Protein AF-0000000084674201 (afdb_homodimer)

Solvent-accessible surface area (backbone atoms only — not comparable to full-atom values): 17419 Å² total; per-residue (Å²): 135,81,76,72,71,62,65,69,67,36,49,55,81,52,42,61,54,80,42,44,81,43,39,75,60,35,65,78,61,54,72,56,78,87,66,62,66,58,32,34,30,32,36,32,58,67,94,49,27,32,32,40,35,34,52,38,48,67,50,51,74,88,32,48,46,78,44,77,53,97,50,30,38,34,40,35,38,34,74,66,84,58,82,74,61,83,63,44,71,77,38,81,49,56,84,77,62,63,42,62,44,41,40,40,49,40,89,46,50,41,82,74,47,74,48,79,51,39,9,26,38,39,35,34,30,33,56,56,75,56,74,85,70,42,84,72,78,70,75,82,70,77,79,66,79,73,77,74,130,135,81,76,72,71,63,64,67,68,36,49,52,82,49,45,60,53,80,44,45,82,45,39,74,60,36,67,78,58,55,70,58,76,87,68,61,66,60,33,35,30,32,35,32,57,66,92,48,27,33,32,40,37,34,52,36,49,69,50,52,75,88,30,48,46,79,44,77,55,96,50,29,39,35,41,36,37,34,75,65,84,58,82,76,62,84,64,44,71,76,38,82,50,56,84,77,63,64,42,65,45,41,42,41,48,39,88,48,48,42,83,74,47,74,47,78,52,38,8,26,36,38,35,33,31,35,56,56,75,56,74,85,70,42,82,73,78,71,74,81,70,76,81,68,77,76,74,79,123

Secondary structure (DSSP, 8-state):
------STTT----TTTTTSTTHHHHHHT-SS----SSPEEEEE-SSSEEEEEEE-TT--GGGEEEEEETTEEEEEE--------SPEEEEE-S--S-EEEEEEPPTTEEEEEEEEETTEEEEEEEE---GGGS---------------/------STTTS-S-TTTGGGTTHHHHHHT-SS----SSPEEEEE-SSSEEEEEEE-TT--GGGEEEEEETTEEEEEE--------SPEEEEE-S--S-EEEEEEPPTTEEEEEEEEETTEEEEEEEE---GGGS---------------

Foldseek 3Di:
DPPPVPCVPFWPPVQCPVCVVVVVVCVVVPDDDPQDPPHWDWDDDPDWKIKIKTQQPPDDPVQWDWDDDPQKIKIKGADDPDDPDPDDDPDDDDDRDIDMGMTGGDPQKDWDDWDDDPRMIMTMIGRHDDPVNPPDDDPPPPPPPCPPD/DPPPVPCVPFWDPVQCPVCVVVVVVCVVVPDDDPQDPPHWDWDDDPDWKIKIKTQQPPDDPVQWDWDDDPQKIKIKGADDPPDPDPDDDPDDDDDRDIDMTMTGGDPQKDWDDWDDDPRMIMTMIGRHDDPVNPPPDDPPPPPPPPPPD

Organism: Aquipseudomonas alcaligenes (strain ATCC 14909 / DSM 50342 / CCUG 1425 / JCM 20561 / NBRC 14159 / NCIMB 9945 / NCTC 10367 / 1577) (NCBI:txid1215092)

pLDDT: mean 71.68, std 24.06, range [25.05, 98.12]

Nearest PDB structures (foldseek):
  4zja-assembly1_A  TM=8.102E-01  e=7.234E-08  Salmonella enterica subsp. enterica serovar Typhimurium
  4zjd-assembly1_A  TM=8.526E-01  e=4.267E-07  Salmonella enterica subsp. enterica serovar Typhimurium
  7ck4-assembly1_A  TM=7.754E-01  e=1.144E-07  Synechococcus phage S-ShM2
  5zul-assembly1_A-2  TM=8.530E-01  e=1.307E-04  Mycobacterium marinum M
  5zul-assembly1_D-2  TM=7.862E-01  e=1.039E-04  Mycobacterium marinum M

Sequence (298 aa):
MSNVLSLAPLFRQSVGFDRFNDLFESALRSSENGSSYPPYNVEKHGDDQYRIVVAAAGLREEDLELQVERGVLTVTGGKRERAAESVSYLYQGIAQRGFKLSFRLADHIEVKAATLSHGLLNIDLVRVVPEEAKPKRIPIGGDKPALQGMSNVLSLAPLFRQSVGFDRFNDLFESALRSSENGSSYPPYNVEKHGDDQYRIVVAAAGLREEDLELQVERGVLTVTGGKRERAAESVSYLYQGIAQRGFKLSFRLADHIEVKAATLSHGLLNIDLVRVVPEEAKPKRIPIGGDKPALQG

InterPro domains:
  IPR002068 Alpha crystallin/Hsp20 domain [PF00011] (44-140)
  IPR002068 Alpha crystallin/Hsp20 domain [PS01031] (31-143)
  IPR008978 HSP20-like chaperone [G3DSA:2.60.40.790] (36-141)
  IPR008978 HSP20-like chaperone [SSF49764] (34-140)
  IPR037913 Small heat shock protein IbpA/IbpB, ACD domain [cd06470] (38-127)

Radius of gyration: 28.43 Å; Cα contacts (8 Å, |Δi|>4): 487; chains: 2; bounding box: 41×137×72 Å

Structure (mmCIF, N/CA/C/O backbone):
data_AF-0000000084674201-model_v1
#
loop_
_entity.id
_entity.type
_entity.pdbx_description
1 polymer 'Putative heat shock protein'
#
loop_
_atom_site.group_PDB
_atom_site.id
_atom_site.type_symbol
_atom_site.label_atom_id
_atom_site.label_alt_id
_atom_site.label_comp_id
_atom_site.label_asym_id
_atom_site.label_entity_id
_atom_site.label_seq_id
_atom_site.pdbx_PDB_ins_code
_atom_site.Cartn_x
_atom_site.Cartn_y
_atom_site.Cartn_z
_atom_site.occupancy
_atom_site.B_iso_or_equiv
_atom_site.auth_seq_id
_atom_site.auth_comp_id
_atom_site.auth_asym_id
_atom_site.auth_atom_id
_atom_site.pdbx_PDB_model_num
ATOM 1 N N . MET A 1 1 ? -19.703 34.688 11.992 1 25.05 1 MET A N 1
ATOM 2 C CA . MET A 1 1 ? -19.562 34.188 10.617 1 25.05 1 MET A CA 1
ATOM 3 C C . MET A 1 1 ? -18.172 33.625 10.383 1 25.05 1 MET A C 1
ATOM 5 O O . MET A 1 1 ? -17.203 34.344 10.188 1 25.05 1 MET A O 1
ATOM 9 N N . SER A 1 2 ? -17.609 32.594 11.164 1 27.25 2 SER A N 1
ATOM 10 C CA . SER A 1 2 ? -16.281 32.031 11.391 1 27.25 2 SER A CA 1
ATOM 11 C C . SER A 1 2 ? -15.68 31.484 10.109 1 27.25 2 SER A C 1
ATOM 13 O O . SER A 1 2 ? -16.312 30.703 9.398 1 27.25 2 SER A O 1
ATOM 15 N N . ASN A 1 3 ? -14.938 32.312 9.344 1 29.31 3 ASN A N 1
ATOM 16 C CA . ASN A 1 3 ? -14.203 32.062 8.109 1 29.31 3 ASN A CA 1
ATOM 17 C C . ASN A 1 3 ? -13.516 30.688 8.156 1 29.31 3 ASN A C 1
ATOM 19 O O . ASN A 1 3 ? -12.594 30.484 8.953 1 29.31 3 ASN A O 1
ATOM 23 N N . VAL A 1 4 ? -14.289 29.703 8.039 1 31.64 4 VAL A N 1
ATOM 24 C CA . VAL A 1 4 ? -13.758 28.359 7.828 1 31.64 4 VAL A CA 1
ATOM 25 C C . VAL A 1 4 ? -12.547 28.422 6.902 1 31.64 4 VAL A C 1
ATOM 27 O O . VAL A 1 4 ? -12.68 28.719 5.715 1 31.64 4 VAL A O 1
ATOM 30 N N . LEU A 1 5 ? -11.461 29.141 7.355 1 34.94 5 LEU A N 1
ATOM 31 C CA . LEU A 1 5 ? -10.219 29.125 6.59 1 34.94 5 LEU A CA 1
ATOM 32 C C . LEU A 1 5 ? -9.992 27.766 5.941 1 34.94 5 LEU A C 1
ATOM 34 O O . LEU A 1 5 ? -9.961 26.734 6.629 1 34.94 5 LEU A O 1
ATOM 38 N N . SER A 1 6 ? -10.75 27.516 4.84 1 36.28 6 SER A N 1
ATOM 39 C CA . SER A 1 6 ? -10.523 26.422 3.9 1 36.28 6 SER A CA 1
ATOM 40 C C . SER A 1 6 ? -9.055 26.016 3.875 1 36.28 6 SER A C 1
ATOM 42 O O . SER A 1 6 ? -8.172 26.859 3.727 1 36.28 6 SER A O 1
ATOM 44 N N . LEU A 1 7 ? -8.727 25.188 4.738 1 40.62 7 LEU A N 1
ATOM 45 C CA . LEU A 1 7 ? -7.375 24.641 4.785 1 40.62 7 LEU A CA 1
ATOM 46 C C . LEU A 1 7 ? -6.832 24.422 3.379 1 40.62 7 LEU A C 1
ATOM 48 O O . LEU A 1 7 ? -5.801 23.766 3.205 1 40.62 7 LEU A O 1
ATOM 52 N N . ALA A 1 8 ? -7.535 24.812 2.268 1 42.25 8 ALA A N 1
ATOM 53 C CA . ALA A 1 8 ? -6.977 24.891 0.921 1 42.25 8 ALA A CA 1
ATOM 54 C C . ALA A 1 8 ? -5.531 25.375 0.958 1 42.25 8 ALA A C 1
ATOM 56 O O . ALA A 1 8 ? -4.688 24.891 0.203 1 42.25 8 ALA A O 1
ATOM 57 N N . PRO A 1 9 ? -5.238 26.438 1.802 1 43.88 9 PRO A N 1
ATOM 58 C CA . PRO A 1 9 ? -3.869 26.953 1.788 1 43.88 9 PRO A CA 1
ATOM 59 C C . PRO A 1 9 ? -2.859 25.969 2.379 1 43.88 9 PRO A C 1
ATOM 61 O O . PRO A 1 9 ? -1.654 26.234 2.355 1 43.88 9 PRO A O 1
ATOM 64 N N . LEU A 1 10 ? -3.336 25.125 3.189 1 41.22 10 LEU A N 1
ATOM 65 C CA . LEU A 1 10 ? -2.242 24.469 3.887 1 41.22 10 LEU A CA 1
ATOM 66 C C . LEU A 1 10 ? -1.214 23.922 2.896 1 41.22 10 LEU A C 1
ATOM 68 O O . LEU A 1 10 ? -0.01 23.969 3.162 1 41.22 10 LEU A O 1
ATOM 72 N N . PHE A 1 11 ? -1.67 23.016 2.07 1 46.81 11 PHE A N 1
ATOM 73 C CA . PHE A 1 11 ? -0.663 22.438 1.191 1 46.81 11 PHE A CA 1
ATOM 74 C C . PHE A 1 11 ? -0.829 22.938 -0.235 1 46.81 11 PHE A C 1
ATOM 76 O O . PHE A 1 11 ? -1.943 22.984 -0.762 1 46.81 11 PHE A O 1
ATOM 83 N N . ARG A 1 12 ? -0.24 24.031 -0.598 1 40.72 12 ARG A N 1
ATOM 84 C CA . ARG A 1 12 ? -0.094 24.234 -2.033 1 40.72 12 ARG A CA 1
ATOM 85 C C . ARG A 1 12 ? 0.565 23.047 -2.703 1 40.72 12 ARG A C 1
ATOM 87 O O . ARG A 1 12 ? 1.526 22.484 -2.174 1 40.72 12 ARG A O 1
ATOM 94 N N . GLN A 1 13 ? -0.201 22.406 -3.391 1 41.94 13 GLN A N 1
ATOM 95 C CA . GLN A 1 13 ? 0.209 21.234 -4.16 1 41.94 13 GLN A CA 1
ATOM 96 C C . GLN A 1 13 ? 1.61 21.422 -4.734 1 41.94 13 GLN A C 1
ATOM 98 O O . GLN A 1 13 ? 1.777 22.016 -5.801 1 41.94 13 GLN A O 1
ATOM 103 N N . SER A 1 14 ? 2.516 22.078 -4.043 1 39.28 14 SER A N 1
ATOM 104 C CA . SER A 1 14 ? 3.82 22.031 -4.699 1 39.28 14 SER A CA 1
ATOM 105 C C . SER A 1 14 ? 4.367 20.609 -4.723 1 39.28 14 SER A C 1
ATOM 107 O O . SER A 1 14 ? 5.543 20.375 -4.43 1 39.28 14 SER A O 1
ATOM 109 N N . VAL A 1 15 ? 3.549 19.609 -4.496 1 43.75 15 VAL A N 1
ATOM 110 C CA . VAL A 1 15 ? 4.145 18.281 -4.633 1 43.75 15 VAL A CA 1
ATOM 111 C C . VAL A 1 15 ? 4.934 18.188 -5.938 1 43.75 15 VAL A C 1
ATOM 113 O O . VAL A 1 15 ? 5.891 17.422 -6.043 1 43.75 15 VAL A O 1
ATOM 116 N N . GLY A 1 16 ? 4.539 18.953 -6.965 1 37.88 16 GLY A N 1
ATOM 117 C CA . GLY A 1 16 ? 5.145 18.828 -8.281 1 37.88 16 GLY A CA 1
ATOM 118 C C . GLY A 1 16 ? 6.562 19.359 -8.344 1 37.88 16 GLY A C 1
ATOM 119 O O . GLY A 1 16 ? 7.266 19.156 -9.336 1 37.88 16 GLY A O 1
ATOM 120 N N . PHE A 1 17 ? 6.941 20.297 -7.539 1 38.78 17 PHE A N 1
ATOM 121 C CA . PHE A 1 17 ? 8.18 20.938 -7.938 1 38.78 17 PHE A CA 1
ATOM 122 C C . PHE A 1 17 ? 9.359 19.984 -7.855 1 38.78 17 PHE A C 1
ATOM 124 O O . PHE A 1 17 ? 10.195 19.938 -8.758 1 38.78 17 PHE A O 1
ATOM 131 N N . ASP A 1 18 ? 9.773 19.562 -6.691 1 40.69 18 ASP A N 1
ATOM 132 C CA . ASP A 1 18 ? 10.992 18.75 -6.703 1 40.69 18 ASP A CA 1
ATOM 133 C C . ASP A 1 18 ? 10.766 17.422 -7.438 1 40.69 18 ASP A C 1
ATOM 135 O O . ASP A 1 18 ? 11.664 16.594 -7.516 1 40.69 18 ASP A O 1
ATOM 139 N N . ARG A 1 19 ? 9.609 17.125 -7.801 1 39.81 19 ARG A N 1
ATOM 140 C CA . ARG A 1 19 ? 9.422 16.156 -8.867 1 39.81 19 ARG A CA 1
ATOM 141 C C . ARG A 1 19 ? 9.984 16.672 -10.188 1 39.81 19 ARG A C 1
ATOM 143 O O . ARG A 1 19 ? 9.875 16 -11.219 1 39.81 19 ARG A O 1
ATOM 150 N N . PHE A 1 20 ? 10.375 17.797 -10.328 1 36.75 20 PHE A N 1
ATOM 151 C CA . PHE A 1 20 ? 11.062 18.281 -11.516 1 36.75 20 PHE A CA 1
ATOM 152 C C . PHE A 1 20 ? 12.258 17.391 -11.844 1 36.75 20 PHE A C 1
ATOM 154 O O . PHE A 1 20 ? 12.523 17.094 -13.008 1 36.75 20 PHE A O 1
ATOM 161 N N . ASN A 1 21 ? 13.242 17.219 -10.961 1 39.19 21 ASN A N 1
ATOM 162 C CA . ASN A 1 21 ? 14.352 16.375 -11.398 1 39.19 21 ASN A CA 1
ATOM 163 C C . ASN A 1 21 ? 13.883 14.953 -11.719 1 39.19 21 ASN A C 1
ATOM 165 O O . ASN A 1 21 ? 14.562 14.219 -12.438 1 39.19 21 ASN A O 1
ATOM 169 N N . ASP A 1 22 ? 12.812 14.453 -11.258 1 39.88 22 ASP A N 1
ATOM 170 C CA . ASP A 1 22 ? 12.109 13.328 -11.875 1 39.88 22 ASP A CA 1
ATOM 171 C C . ASP A 1 22 ? 11.336 13.781 -13.109 1 39.88 22 ASP A C 1
ATOM 173 O O . ASP A 1 22 ? 10.539 13.016 -13.656 1 39.88 22 ASP A O 1
ATOM 177 N N . LEU A 1 23 ? 11.289 14.828 -13.688 1 36.44 23 LEU A N 1
ATOM 178 C CA . LEU A 1 23 ? 10.883 15.203 -15.039 1 36.44 23 LEU A CA 1
ATOM 179 C C . LEU A 1 23 ? 11.367 14.18 -16.062 1 36.44 23 LEU A C 1
ATOM 181 O O . LEU A 1 23 ? 10.633 13.828 -16.984 1 36.44 23 LEU A O 1
ATOM 185 N N . PHE A 1 24 ? 12.734 13.852 -16.156 1 36.38 24 PHE A N 1
ATOM 186 C CA . PHE A 1 24 ? 13.172 12.812 -17.094 1 36.38 24 PHE A CA 1
ATOM 187 C C . PHE A 1 24 ? 12.438 11.508 -16.812 1 36.38 24 PHE A C 1
ATOM 189 O O . PHE A 1 24 ? 12.055 10.805 -17.75 1 36.38 24 PHE A O 1
ATOM 196 N N . GLU A 1 25 ? 12.266 11.109 -15.664 1 36 25 GLU A N 1
ATOM 197 C CA . GLU A 1 25 ? 11.375 9.977 -15.414 1 36 25 GLU A CA 1
ATOM 198 C C . GLU A 1 25 ? 9.914 10.383 -15.594 1 36 25 GLU A C 1
ATOM 200 O O . GLU A 1 25 ? 9.047 9.523 -15.789 1 36 25 GLU A O 1
ATOM 205 N N . SER A 1 26 ? 9.492 11.562 -15.508 1 38.84 26 SER A N 1
ATOM 206 C CA . SER A 1 26 ? 8.156 12.055 -15.836 1 38.84 26 SER A CA 1
ATOM 207 C C . SER A 1 26 ? 7.797 11.758 -17.281 1 38.84 26 SER A C 1
ATOM 209 O O . SER A 1 26 ? 6.629 11.531 -17.609 1 38.84 26 SER A O 1
ATOM 211 N N . ALA A 1 27 ? 8.594 12.141 -18.281 1 36.25 27 ALA A N 1
ATOM 212 C CA . ALA A 1 27 ? 8.227 11.961 -19.672 1 36.25 27 ALA A CA 1
ATOM 213 C C . ALA A 1 27 ? 7.793 10.516 -19.953 1 36.25 27 ALA A C 1
ATOM 215 O O . ALA A 1 27 ? 6.91 10.273 -20.781 1 36.25 27 ALA A O 1
ATOM 216 N N . LEU A 1 28 ? 8.578 9.477 -19.547 1 35.56 28 LEU A N 1
ATOM 217 C CA . LEU A 1 28 ? 8.062 8.125 -19.734 1 35.56 28 LEU A CA 1
ATOM 218 C C . LEU A 1 28 ? 6.816 7.898 -18.891 1 35.56 28 LEU A C 1
ATOM 220 O O . LEU A 1 28 ? 6.031 6.988 -19.156 1 35.56 28 LEU A O 1
ATOM 224 N N . ARG A 1 29 ? 6.75 8.328 -17.594 1 39.41 29 ARG A N 1
ATOM 225 C CA . ARG A 1 29 ? 5.484 8.164 -16.891 1 39.41 29 ARG A CA 1
ATOM 226 C C . ARG A 1 29 ? 4.441 9.156 -17.406 1 39.41 29 ARG A C 1
ATOM 228 O O . ARG A 1 29 ? 3.959 10 -16.641 1 39.41 29 ARG A O 1
ATOM 235 N N . SER A 1 30 ? 4.457 9.938 -18.344 1 35.66 30 SER A N 1
ATOM 236 C CA . SER A 1 30 ? 3.393 10.719 -18.969 1 35.66 30 SER A CA 1
ATOM 237 C C . SER A 1 30 ? 2.035 10.047 -18.766 1 35.66 30 SER A C 1
ATOM 239 O O . SER A 1 30 ? 1.029 10.508 -19.328 1 35.66 30 SER A O 1
ATOM 241 N N . SER A 1 31 ? 1.902 8.766 -18.969 1 36.09 31 SER A N 1
ATOM 242 C CA . SER A 1 31 ? 0.505 8.383 -19.156 1 36.09 31 SER A CA 1
ATOM 243 C C . SER A 1 31 ? -0.404 9.141 -18.188 1 36.09 31 SER A C 1
ATOM 245 O O . SER A 1 31 ? 0.064 9.688 -17.188 1 36.09 31 SER A O 1
ATOM 247 N N . GLU A 1 32 ? -1.774 8.82 -18 1 36.22 32 GLU A N 1
ATOM 248 C CA . GLU A 1 32 ? -3.059 9.422 -17.656 1 36.22 32 GLU A CA 1
ATOM 249 C C . GLU A 1 32 ? -2.986 10.117 -16.297 1 36.22 32 GLU A C 1
ATOM 251 O O . GLU A 1 32 ? -3.176 11.336 -16.203 1 36.22 32 GLU A O 1
ATOM 256 N N . ASN A 1 33 ? -3.771 9.586 -15.141 1 38.28 33 ASN A N 1
ATOM 257 C CA . ASN A 1 33 ? -4.293 10.297 -13.977 1 38.28 33 ASN A CA 1
ATOM 258 C C . ASN A 1 33 ? -3.172 10.891 -13.133 1 38.28 33 ASN A C 1
ATOM 260 O O . ASN A 1 33 ? -2.154 10.242 -12.891 1 38.28 33 ASN A O 1
ATOM 264 N N . GLY A 1 34 ? -2.682 12.195 -13.188 1 43.25 34 GLY A N 1
ATOM 265 C CA . GLY A 1 34 ? -2.051 13.148 -12.289 1 43.25 34 GLY A CA 1
ATOM 266 C C . GLY A 1 34 ? -1.881 12.609 -10.883 1 43.25 34 GLY A C 1
ATOM 267 O O . GLY A 1 34 ? -1.749 13.383 -9.93 1 43.25 34 GLY A O 1
ATOM 268 N N . SER A 1 35 ? -2.271 11.461 -10.625 1 51.28 35 SER A N 1
ATOM 269 C CA . SER A 1 35 ? -2.363 11.008 -9.242 1 51.28 35 SER A CA 1
ATOM 270 C C . SER A 1 35 ? -0.981 10.812 -8.633 1 51.28 35 SER A C 1
ATOM 272 O O . SER A 1 35 ? -0.099 10.219 -9.25 1 51.28 35 SER A O 1
ATOM 274 N N . SER A 1 36 ? -0.442 11.703 -7.703 1 62.69 36 SER A N 1
ATOM 275 C CA . SER A 1 36 ? 0.747 11.625 -6.859 1 62.69 36 SER A CA 1
ATOM 276 C C . SER A 1 36 ? 1.091 10.188 -6.512 1 62.69 36 SER A C 1
ATOM 278 O O . SER A 1 36 ? 0.198 9.352 -6.344 1 62.69 36 SER A O 1
ATOM 280 N N . TYR A 1 37 ? 2.326 9.75 -7.059 1 79.06 37 TYR A N 1
ATOM 281 C CA . TYR A 1 37 ? 2.848 8.516 -6.48 1 79.06 37 TYR A CA 1
ATOM 282 C C . TYR A 1 37 ? 3.799 8.812 -5.328 1 79.06 37 TYR A C 1
ATOM 284 O O . TYR A 1 37 ? 4.676 9.672 -5.441 1 79.06 37 TYR A O 1
ATOM 292 N N . PRO A 1 38 ? 3.676 8.016 -4.312 1 90.25 38 PRO A N 1
ATOM 293 C CA . PRO A 1 38 ? 2.545 7.152 -3.973 1 90.25 38 PRO A CA 1
ATOM 294 C C . PRO A 1 38 ? 1.286 7.941 -3.619 1 90.25 38 PRO A C 1
ATOM 296 O O . PRO A 1 38 ? 1.363 9.133 -3.312 1 90.25 38 PRO A O 1
ATOM 299 N N . PRO A 1 39 ? 0.143 7.164 -3.711 1 90.25 39 PRO A N 1
ATOM 300 C CA . PRO A 1 39 ? -1.074 7.84 -3.256 1 90.25 39 PRO A CA 1
ATOM 301 C C . PRO A 1 39 ? -0.998 8.273 -1.794 1 90.25 39 PRO A C 1
ATOM 303 O O . PRO A 1 39 ? -0.336 7.617 -0.986 1 90.25 39 PRO A O 1
ATOM 306 N N . TYR A 1 40 ? -1.648 9.391 -1.51 1 91.5 40 TYR A N 1
ATOM 307 C CA . TYR A 1 40 ? -1.657 9.867 -0.131 1 91.5 40 TYR A CA 1
ATOM 308 C C . TYR A 1 40 ? -2.963 10.586 0.187 1 91.5 40 TYR A C 1
ATOM 310 O O . TYR A 1 40 ? -3.717 10.953 -0.719 1 91.5 40 TYR A O 1
ATOM 318 N N . ASN A 1 41 ? -3.25 10.656 1.477 1 91.25 41 ASN A N 1
ATOM 319 C CA . ASN A 1 41 ? -4.348 11.461 2.012 1 91.25 41 ASN A CA 1
ATOM 320 C C . ASN A 1 41 ? -3.836 12.609 2.873 1 91.25 41 ASN A C 1
ATOM 322 O O . ASN A 1 41 ? -2.748 12.523 3.447 1 91.25 41 ASN A O 1
ATOM 326 N N . VAL A 1 42 ? -4.535 13.625 2.865 1 90.56 42 VAL A N 1
ATOM 327 C CA . VAL A 1 42 ? -4.41 14.672 3.879 1 90.56 42 VAL A CA 1
ATOM 328 C C . VAL A 1 42 ? -5.715 14.797 4.656 1 90.56 42 VAL A C 1
ATOM 330 O O . VAL A 1 42 ? -6.773 15.039 4.074 1 90.56 42 VAL A O 1
ATOM 333 N N . GLU A 1 43 ? -5.5 14.586 5.973 1 91.62 43 GLU A N 1
ATOM 334 C CA . GLU A 1 43 ? -6.688 14.5 6.812 1 91.62 43 GLU A CA 1
ATOM 335 C C . GLU A 1 43 ? -6.68 15.57 7.898 1 91.62 43 GLU A C 1
ATOM 337 O O . GLU A 1 43 ? -5.613 16 8.344 1 91.62 43 GLU A O 1
ATOM 342 N N . LYS A 1 44 ? -7.895 15.945 8.258 1 89.12 44 LYS A N 1
ATOM 343 C CA . LYS A 1 44 ? -8.094 16.797 9.422 1 89.12 44 LYS A CA 1
ATOM 344 C C . LYS A 1 44 ? -8.859 16.062 10.523 1 89.12 44 LYS A C 1
ATOM 346 O O . LYS A 1 44 ? -9.945 15.523 10.273 1 89.12 44 LYS A O 1
ATOM 351 N N . HIS A 1 45 ? -8.141 15.93 11.68 1 89.31 45 HIS A N 1
ATOM 352 C CA . HIS A 1 45 ? -8.734 15.273 12.844 1 89.31 45 HIS A CA 1
ATOM 353 C C . HIS A 1 45 ? -9.055 16.281 13.938 1 89.31 45 HIS A C 1
ATOM 355 O O . HIS A 1 45 ? -8.234 16.547 14.82 1 89.31 45 HIS A O 1
ATOM 361 N N . GLY A 1 46 ? -10.109 17.109 13.766 1 83.56 46 GLY A N 1
ATOM 362 C CA . GLY A 1 46 ? -10.453 18.172 14.695 1 83.56 46 GLY A CA 1
ATOM 363 C C . GLY A 1 46 ? -9.977 19.547 14.242 1 83.56 46 GLY A C 1
ATOM 364 O O . GLY A 1 46 ? -9.727 19.75 13.055 1 83.56 46 GLY A O 1
ATOM 365 N N . ASP A 1 47 ? -9.836 20.438 15.141 1 82.69 47 ASP A N 1
ATOM 366 C CA . ASP A 1 47 ? -9.539 21.812 14.781 1 82.69 47 ASP A CA 1
ATOM 367 C C . ASP A 1 47 ? -8.047 22.016 14.578 1 82.69 47 ASP A C 1
ATOM 369 O O . ASP A 1 47 ? -7.629 22.844 13.758 1 82.69 47 ASP A O 1
ATOM 373 N N . ASP A 1 48 ? -7.273 21.234 15.297 1 89.12 48 ASP A N 1
ATOM 374 C CA . ASP A 1 48 ? -5.848 21.531 15.273 1 89.12 48 ASP A CA 1
ATOM 375 C C . ASP A 1 48 ? -5.023 20.281 14.953 1 89.12 48 ASP A C 1
ATOM 377 O O . ASP A 1 48 ? -3.809 20.266 15.156 1 89.12 48 ASP A O 1
ATOM 381 N N . GLN A 1 49 ? -5.715 19.234 14.57 1 92.75 49 GLN A N 1
ATOM 382 C CA . GLN A 1 49 ? -5.016 17.984 14.312 1 92.75 49 GLN A CA 1
ATOM 383 C C . GLN A 1 49 ? -5.156 17.562 12.852 1 92.75 49 GLN A C 1
ATOM 385 O O . GLN A 1 49 ? -6.262 17.547 12.305 1 92.75 49 GLN A O 1
ATOM 390 N N . TYR A 1 50 ? -3.99 17.266 12.242 1 92.12 50 TYR A N 1
ATOM 391 C CA . TYR A 1 50 ? -3.936 16.859 10.844 1 92.12 50 TYR A CA 1
ATOM 392 C C . TYR A 1 50 ? -3.107 15.586 10.68 1 92.12 50 TYR A C 1
ATOM 394 O O . TYR A 1 50 ? -2.303 15.25 11.547 1 92.12 50 TYR A O 1
ATOM 402 N N . ARG A 1 51 ? -3.414 14.945 9.609 1 95.44 51 ARG A N 1
ATOM 403 C CA . ARG A 1 51 ? -2.623 13.758 9.312 1 95.44 51 ARG A CA 1
ATOM 404 C C . ARG A 1 51 ? -2.396 13.609 7.809 1 95.44 51 ARG A C 1
ATOM 406 O O . ARG A 1 51 ? -3.312 13.828 7.016 1 95.44 51 ARG A O 1
ATOM 413 N N . ILE A 1 52 ? -1.19 13.352 7.465 1 94.5 52 ILE A N 1
ATOM 414 C CA . ILE A 1 52 ? -0.867 12.898 6.117 1 94.5 52 ILE A CA 1
ATOM 415 C C . ILE A 1 52 ? -0.69 11.375 6.113 1 94.5 52 ILE A C 1
ATOM 417 O O . ILE A 1 52 ? 0.049 10.828 6.938 1 94.5 52 ILE A O 1
ATOM 421 N N . VAL A 1 53 ? -1.459 10.727 5.273 1 95.56 53 VAL A N 1
ATOM 422 C CA . VAL A 1 53 ? -1.354 9.281 5.145 1 95.56 53 VAL A CA 1
ATOM 423 C C . VAL A 1 53 ? -0.807 8.914 3.766 1 95.56 53 VAL A C 1
ATOM 425 O O . VAL A 1 53 ? -1.371 9.312 2.744 1 95.56 53 VAL A O 1
ATOM 428 N N . VAL A 1 54 ? 0.322 8.172 3.709 1 95 54 VAL A N 1
ATOM 429 C CA . VAL A 1 54 ? 0.95 7.789 2.449 1 95 54 VAL A CA 1
ATOM 430 C C . VAL A 1 54 ? 0.899 6.27 2.285 1 95 54 VAL A C 1
ATOM 432 O O . VAL A 1 54 ? 1.249 5.527 3.207 1 95 54 VAL A O 1
ATOM 435 N N . ALA A 1 55 ? 0.426 5.82 1.161 1 95.31 55 ALA A N 1
ATOM 436 C CA . ALA A 1 55 ? 0.474 4.387 0.872 1 95.31 55 ALA A CA 1
ATOM 437 C C . ALA A 1 55 ? 1.896 3.941 0.549 1 95.31 55 ALA A C 1
ATOM 439 O O . ALA A 1 55 ? 2.457 4.328 -0.479 1 95.31 55 ALA A O 1
ATOM 440 N N . ALA A 1 56 ? 2.426 3.102 1.442 1 95.5 56 ALA A N 1
ATOM 441 C CA . ALA A 1 56 ? 3.812 2.658 1.33 1 95.5 56 ALA A CA 1
ATOM 442 C C . ALA A 1 56 ? 3.914 1.14 1.438 1 95.5 56 ALA A C 1
ATOM 444 O O . ALA A 1 56 ? 4.773 0.618 2.152 1 95.5 56 ALA A O 1
ATOM 445 N N . ALA A 1 57 ? 3.043 0.524 0.744 1 95.06 57 ALA A N 1
ATOM 446 C CA . ALA A 1 57 ? 3.025 -0.935 0.793 1 95.06 57 ALA A CA 1
ATOM 447 C C . ALA A 1 57 ? 4.395 -1.512 0.441 1 95.06 57 ALA A C 1
ATOM 449 O O . ALA A 1 57 ? 5 -1.119 -0.558 1 95.06 57 ALA A O 1
ATOM 450 N N . GLY A 1 58 ? 4.805 -2.441 1.298 1 94.56 58 GLY A N 1
ATOM 451 C CA . GLY A 1 58 ? 6.035 -3.164 1.03 1 94.56 58 GLY A CA 1
ATOM 452 C C . GLY A 1 58 ? 7.262 -2.492 1.619 1 94.56 58 GLY A C 1
ATOM 453 O O . GLY A 1 58 ? 8.344 -3.078 1.642 1 94.56 58 GLY A O 1
ATOM 454 N N . LEU A 1 59 ? 7.113 -1.288 2.049 1 94.5 59 LEU A N 1
ATOM 455 C CA . LEU A 1 59 ? 8.25 -0.567 2.613 1 94.5 59 LEU A CA 1
ATOM 456 C C . LEU A 1 59 ? 8.305 -0.743 4.129 1 94.5 59 LEU A C 1
ATOM 458 O O . LEU A 1 59 ? 7.277 -0.984 4.77 1 94.5 59 LEU A O 1
ATOM 462 N N . ARG A 1 60 ? 9.531 -0.686 4.566 1 95.38 60 ARG A N 1
ATOM 463 C CA . ARG A 1 60 ? 9.797 -0.693 6 1 95.38 60 ARG A CA 1
ATOM 464 C C . ARG A 1 60 ? 10.297 0.668 6.473 1 95.38 60 ARG A C 1
ATOM 466 O O . ARG A 1 60 ? 10.57 1.55 5.656 1 95.38 60 ARG A O 1
ATOM 473 N N . GLU A 1 61 ? 10.336 0.825 7.746 1 96.25 61 GLU A N 1
ATOM 474 C CA . GLU A 1 61 ? 10.766 2.102 8.305 1 96.25 61 GLU A CA 1
ATOM 475 C C . GLU A 1 61 ? 12.141 2.504 7.773 1 96.25 61 GLU A C 1
ATOM 477 O O . GLU A 1 61 ? 12.383 3.68 7.496 1 96.25 61 GLU A O 1
ATOM 482 N N . GLU A 1 62 ? 12.984 1.511 7.578 1 94.88 62 GLU A N 1
ATOM 483 C CA . GLU A 1 62 ? 14.344 1.787 7.129 1 94.88 62 GLU A CA 1
ATOM 484 C C . GLU A 1 62 ? 14.359 2.244 5.672 1 94.88 62 GLU A C 1
ATOM 486 O O . GLU A 1 62 ? 15.359 2.781 5.195 1 94.88 62 GLU A O 1
ATOM 491 N N . ASP A 1 63 ? 13.281 2.002 4.988 1 94.62 63 ASP A N 1
ATOM 492 C CA . ASP A 1 63 ? 13.203 2.375 3.58 1 94.62 63 ASP A CA 1
ATOM 493 C C . ASP A 1 63 ? 12.688 3.805 3.42 1 94.62 63 ASP A C 1
ATOM 495 O O . ASP A 1 63 ? 12.586 4.312 2.301 1 94.62 63 ASP A O 1
ATOM 499 N N . LEU A 1 64 ? 12.375 4.477 4.543 1 96.56 64 LEU A N 1
ATOM 500 C CA . LEU A 1 64 ? 11.711 5.773 4.504 1 96.56 64 LEU A CA 1
ATOM 501 C C . LEU A 1 64 ? 12.539 6.832 5.223 1 96.56 64 LEU A C 1
ATOM 503 O O . LEU A 1 64 ? 13.188 6.539 6.227 1 96.56 64 LEU A O 1
ATOM 507 N N . GLU A 1 65 ? 12.422 8.016 4.664 1 96.44 65 GLU A N 1
ATOM 508 C CA . GLU A 1 65 ? 13.047 9.18 5.289 1 96.44 65 GLU A CA 1
ATOM 509 C C . GLU A 1 65 ? 12.094 10.367 5.312 1 96.44 65 GLU A C 1
ATOM 511 O O . GLU A 1 65 ? 11.414 10.648 4.32 1 96.44 65 GLU A O 1
ATOM 516 N N . LEU A 1 66 ? 12.016 10.992 6.445 1 97.31 66 LEU A N 1
ATOM 517 C CA . LEU A 1 66 ? 11.227 12.203 6.609 1 97.31 66 LEU A CA 1
ATOM 518 C C . LEU A 1 66 ? 12.109 13.375 7.027 1 97.31 66 LEU A C 1
ATOM 520 O O . LEU A 1 66 ? 12.938 13.242 7.926 1 97.31 66 LEU A O 1
ATOM 524 N N . GLN A 1 67 ? 11.859 14.461 6.355 1 96.69 67 GLN A N 1
ATOM 525 C CA . GLN A 1 67 ? 12.609 15.672 6.695 1 96.69 67 GLN A CA 1
ATOM 526 C C . GLN A 1 67 ? 11.727 16.906 6.602 1 96.69 67 GLN A C 1
ATOM 528 O O . GLN A 1 67 ? 10.914 17.031 5.684 1 96.69 67 GLN A O 1
ATOM 533 N N . VAL A 1 68 ? 11.961 17.75 7.578 1 94.38 68 VAL A N 1
ATOM 534 C CA . VAL A 1 68 ? 11.305 19.062 7.504 1 94.38 68 VAL A CA 1
ATOM 535 C C . VAL A 1 68 ? 12.359 20.156 7.375 1 94.38 68 VAL A C 1
ATOM 537 O O . VAL A 1 68 ? 13.266 20.25 8.203 1 94.38 68 VAL A O 1
ATOM 540 N N . GLU A 1 69 ? 12.172 20.891 6.344 1 93.12 69 GLU A N 1
ATOM 541 C CA . GLU A 1 69 ? 13.062 22.031 6.137 1 93.12 69 GLU A CA 1
ATOM 542 C C . GLU A 1 69 ? 12.305 23.234 5.594 1 93.12 69 GLU A C 1
ATOM 544 O O . GLU A 1 69 ? 11.633 23.141 4.566 1 93.12 69 GLU A O 1
ATOM 549 N N . ARG A 1 70 ? 12.453 24.391 6.297 1 90.12 70 ARG A N 1
ATOM 550 C CA . ARG A 1 70 ? 11.852 25.656 5.902 1 90.12 70 ARG A CA 1
ATOM 551 C C . ARG A 1 70 ? 10.375 25.484 5.57 1 90.12 70 ARG A C 1
ATOM 553 O O . ARG A 1 70 ? 9.906 25.953 4.527 1 90.12 70 ARG A O 1
ATOM 560 N N . GLY A 1 71 ? 9.695 24.719 6.336 1 87.81 71 GLY A N 1
ATOM 561 C CA . GLY A 1 71 ? 8.25 24.594 6.227 1 87.81 71 GLY A CA 1
ATOM 562 C C . GLY A 1 71 ? 7.82 23.562 5.188 1 87.81 71 GLY A C 1
ATOM 563 O O . GLY A 1 71 ? 6.641 23.484 4.84 1 87.81 71 GLY A O 1
ATOM 564 N N . VAL A 1 72 ? 8.867 22.859 4.754 1 91.12 72 VAL A N 1
ATOM 565 C CA . VAL A 1 72 ? 8.531 21.844 3.766 1 91.12 72 VAL A CA 1
ATOM 566 C C . VAL A 1 72 ? 8.836 20.453 4.328 1 91.12 72 VAL A C 1
ATOM 568 O O . VAL A 1 72 ? 9.961 20.172 4.75 1 91.12 72 VAL A O 1
ATOM 571 N N . LEU A 1 73 ? 7.789 19.625 4.41 1 93.19 73 LEU A N 1
ATOM 572 C CA . LEU A 1 73 ? 7.965 18.234 4.77 1 93.19 73 LEU A CA 1
ATOM 573 C C . LEU A 1 73 ? 8.266 17.375 3.537 1 93.19 73 LEU A C 1
ATOM 575 O O . LEU A 1 73 ? 7.496 17.391 2.574 1 93.19 73 LEU A O 1
ATOM 579 N N . THR A 1 74 ? 9.359 16.719 3.6 1 94.44 74 THR A N 1
ATOM 580 C CA . THR A 1 74 ? 9.734 15.836 2.504 1 94.44 74 THR A CA 1
ATOM 581 C C . THR A 1 74 ? 9.734 14.383 2.961 1 94.44 74 THR A C 1
ATOM 583 O O . THR A 1 74 ? 10.32 14.047 3.994 1 94.44 74 THR A O 1
ATOM 586 N N . VAL A 1 75 ? 8.984 13.586 2.213 1 94.75 75 VAL A N 1
ATOM 587 C CA . VAL A 1 75 ? 8.969 12.148 2.438 1 94.75 75 VAL A CA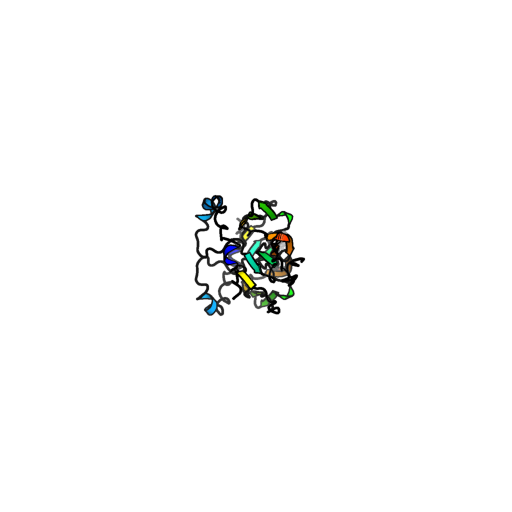 1
ATOM 588 C C . VAL A 1 75 ? 9.656 11.438 1.277 1 94.75 75 VAL A C 1
ATOM 590 O O . VAL A 1 75 ? 9.25 11.578 0.122 1 94.75 75 VAL A O 1
ATOM 593 N N . THR A 1 76 ? 10.688 10.742 1.628 1 93.94 76 THR A N 1
ATOM 594 C CA . THR A 1 76 ? 11.398 9.969 0.621 1 93.94 76 THR A CA 1
ATOM 595 C C . THR A 1 76 ? 11.344 8.477 0.945 1 93.94 76 THR A C 1
ATOM 597 O O . THR A 1 76 ? 11.492 8.086 2.104 1 93.94 76 THR A O 1
ATOM 600 N N . GLY A 1 77 ? 11.102 7.699 -0.125 1 92.44 77 GLY A N 1
ATOM 601 C CA . GLY A 1 77 ? 11.062 6.258 0.069 1 92.44 77 GLY A CA 1
ATOM 602 C C . GLY A 1 77 ? 11.555 5.48 -1.137 1 92.44 77 GLY A C 1
ATOM 603 O O . GLY A 1 77 ? 11.516 5.98 -2.264 1 92.44 77 GLY A O 1
ATOM 604 N N . GLY A 1 78 ? 11.984 4.242 -0.858 1 87.88 78 GLY A N 1
ATOM 605 C CA . GLY A 1 78 ? 12.406 3.314 -1.895 1 87.88 78 GLY A CA 1
ATOM 606 C C . GLY A 1 78 ? 13.133 2.102 -1.348 1 87.88 78 GLY A C 1
ATOM 607 O O . GLY A 1 78 ? 13.797 2.186 -0.311 1 87.88 78 GLY A O 1
ATOM 608 N N . LYS A 1 79 ? 12.719 0.95 -2.047 1 75.12 79 LYS A N 1
ATOM 609 C CA . LYS A 1 79 ? 13.383 -0.264 -1.576 1 75.12 79 LYS A CA 1
ATOM 610 C C . LYS A 1 79 ? 14.875 -0.224 -1.868 1 75.12 79 LYS A C 1
ATOM 612 O O . LYS A 1 79 ? 15.297 0.262 -2.92 1 75.12 79 LYS A O 1
ATOM 617 N N . ARG A 1 80 ? 15.609 -0.399 -0.773 1 62.25 80 ARG A N 1
ATOM 618 C CA . ARG A 1 80 ? 17.062 -0.525 -0.927 1 62.25 80 ARG A CA 1
ATOM 619 C C . ARG A 1 80 ? 17.422 -1.732 -1.787 1 62.25 80 ARG A C 1
ATOM 621 O O . ARG A 1 80 ? 16.656 -2.697 -1.857 1 62.25 80 ARG A O 1
ATOM 628 N N . GLU A 1 81 ? 18.062 -1.372 -2.764 1 55.34 81 GLU A N 1
ATOM 629 C CA . GLU A 1 81 ? 18.531 -2.404 -3.686 1 55.34 81 GLU A CA 1
ATOM 630 C C . GLU A 1 81 ? 18.734 -3.736 -2.969 1 55.34 81 GLU A C 1
ATOM 632 O O . GLU A 1 81 ? 19.484 -3.82 -2.002 1 55.34 81 GLU A O 1
ATOM 637 N N . ARG A 1 82 ? 17.797 -4.258 -2.365 1 51.53 82 ARG A N 1
ATOM 638 C CA . ARG A 1 82 ? 18.234 -5.555 -1.867 1 51.53 82 ARG A CA 1
ATOM 639 C C . ARG A 1 82 ? 18.609 -6.488 -3.018 1 51.53 82 ARG A C 1
ATOM 641 O O . ARG A 1 82 ? 18.141 -6.305 -4.145 1 51.53 82 ARG A O 1
ATOM 648 N N . ALA A 1 83 ? 19.688 -7.277 -2.725 1 47.06 83 ALA A N 1
ATOM 649 C CA . ALA A 1 83 ? 20.266 -8.312 -3.578 1 47.06 83 ALA A CA 1
ATOM 650 C C . ALA A 1 83 ? 19.172 -9.07 -4.336 1 47.06 83 ALA A C 1
ATOM 652 O O . ALA A 1 83 ? 18.141 -9.406 -3.771 1 47.06 83 ALA A O 1
ATOM 653 N N . ALA A 1 84 ? 18.922 -8.695 -5.578 1 48.72 84 ALA A N 1
ATOM 654 C CA . ALA A 1 84 ? 18.078 -9.391 -6.547 1 48.72 84 ALA A CA 1
ATOM 655 C C . ALA A 1 84 ? 18.016 -10.883 -6.254 1 48.72 84 ALA A C 1
ATOM 657 O O . ALA A 1 84 ? 19.016 -11.594 -6.406 1 48.72 84 ALA A O 1
ATOM 658 N N . GLU A 1 85 ? 17.5 -11.258 -5.168 1 54.31 85 GLU A N 1
ATOM 659 C CA . GLU A 1 85 ? 17.312 -12.688 -5.359 1 54.31 85 GLU A CA 1
ATOM 660 C C . GLU A 1 85 ? 16.672 -12.984 -6.715 1 54.31 85 GLU A C 1
ATOM 662 O O . GLU A 1 85 ? 16.062 -12.102 -7.328 1 54.31 85 GLU A O 1
ATOM 667 N N . SER A 1 86 ? 17.047 -14.031 -7.359 1 64.44 86 SER A N 1
ATOM 668 C CA . SER A 1 86 ? 16.688 -14.648 -8.633 1 64.44 86 SER A CA 1
ATOM 669 C C . SER A 1 86 ? 15.164 -14.727 -8.797 1 64.44 86 SER A C 1
ATOM 671 O O . SER A 1 86 ? 14.609 -15.812 -8.969 1 64.44 86 SER A O 1
ATOM 673 N N . VAL A 1 87 ? 14.469 -13.57 -8.359 1 76 87 VAL A N 1
ATOM 674 C CA . VAL A 1 87 ? 13.023 -13.625 -8.562 1 76 87 VAL A CA 1
ATOM 675 C C . VAL A 1 87 ? 12.688 -13.188 -9.984 1 76 87 VAL A C 1
ATOM 677 O O . VAL A 1 87 ? 13.172 -12.156 -10.453 1 76 87 VAL A O 1
ATOM 680 N N . SER A 1 88 ? 12.117 -14.102 -10.68 1 84 88 SER A N 1
ATOM 681 C CA . SER A 1 88 ? 11.609 -13.773 -12.008 1 84 88 SER A CA 1
ATOM 682 C C . SER A 1 88 ? 10.164 -13.289 -11.938 1 84 88 SER A C 1
ATOM 684 O O . SER A 1 88 ? 9.305 -13.961 -11.367 1 84 88 SER A O 1
ATOM 686 N N . TYR A 1 89 ? 10.023 -12.078 -12.422 1 83.94 89 TYR A N 1
ATOM 687 C CA . TYR A 1 89 ? 8.664 -11.539 -12.445 1 83.94 89 TYR A CA 1
ATOM 688 C C . TYR A 1 89 ? 7.938 -11.953 -13.719 1 83.94 89 TYR A C 1
ATOM 690 O O . TYR A 1 89 ? 8.391 -11.656 -14.82 1 83.94 89 TYR A O 1
ATOM 698 N N . LEU A 1 90 ? 6.902 -12.688 -13.406 1 82.56 90 LEU A N 1
ATOM 699 C CA . LEU A 1 90 ? 6.031 -12.992 -14.539 1 82.56 90 LEU A CA 1
ATOM 700 C C . LEU A 1 90 ? 5.145 -11.797 -14.875 1 82.56 90 LEU A C 1
ATOM 702 O O . LEU A 1 90 ? 4.832 -11.555 -16.047 1 82.56 90 LEU A O 1
ATOM 706 N N . TYR A 1 91 ? 4.695 -11.102 -13.914 1 84.44 91 TYR A N 1
ATOM 707 C CA . TYR A 1 91 ? 3.961 -9.852 -14.016 1 84.44 91 TYR A CA 1
ATOM 708 C C . TYR A 1 91 ? 4.32 -8.906 -12.875 1 84.44 91 TYR A C 1
ATOM 710 O O . TYR A 1 91 ? 4.367 -9.32 -11.719 1 84.44 91 TYR A O 1
ATOM 718 N N . GLN A 1 92 ? 4.594 -7.609 -13.203 1 83.75 92 GLN A N 1
ATOM 719 C CA . GLN A 1 92 ? 4.992 -6.629 -12.203 1 83.75 92 GLN A CA 1
ATOM 720 C C . GLN A 1 92 ? 4.109 -5.387 -12.273 1 83.75 92 GLN A C 1
ATOM 722 O O . GLN A 1 92 ? 4.238 -4.574 -13.188 1 83.75 92 GLN A O 1
ATOM 727 N N . GLY A 1 93 ? 3.275 -5.305 -11.273 1 86 93 GLY A N 1
ATOM 728 C CA . GLY A 1 93 ? 2.381 -4.16 -11.227 1 86 93 GLY A CA 1
ATOM 729 C C . GLY A 1 93 ? 2.689 -3.209 -10.086 1 86 93 GLY A C 1
ATOM 730 O O . GLY A 1 93 ? 2.238 -2.061 -10.086 1 86 93 GLY A O 1
ATOM 731 N N . ILE A 1 94 ? 3.461 -3.689 -9.109 1 88.25 94 ILE A N 1
ATOM 732 C CA . ILE A 1 94 ? 3.785 -2.861 -7.949 1 88.25 94 ILE A CA 1
ATOM 733 C C . ILE A 1 94 ? 5.039 -2.041 -8.242 1 88.25 94 ILE A C 1
ATOM 735 O O . ILE A 1 94 ? 6.082 -2.594 -8.602 1 88.25 94 ILE A O 1
ATOM 739 N N . ALA A 1 95 ? 4.828 -0.783 -8.078 1 76.25 95 ALA A N 1
ATOM 740 C CA . ALA A 1 95 ? 5.957 0.102 -8.352 1 76.25 95 ALA A CA 1
ATOM 741 C C . ALA A 1 95 ? 7.137 -0.214 -7.441 1 76.25 95 ALA A C 1
ATOM 743 O O . ALA A 1 95 ? 6.957 -0.456 -6.246 1 76.25 95 ALA A O 1
ATOM 744 N N . GLN A 1 96 ? 8.266 -0.4 -8.062 1 76.25 96 GLN A N 1
ATOM 745 C CA . GLN A 1 96 ? 9.484 -0.629 -7.297 1 76.25 96 GLN A CA 1
ATOM 746 C C . GLN A 1 96 ? 10.391 0.6 -7.324 1 76.25 96 GLN A C 1
ATOM 748 O O . GLN A 1 96 ? 11.562 0.521 -6.957 1 76.25 96 GLN A O 1
ATOM 753 N N . ARG A 1 97 ? 9.875 1.64 -7.566 1 77.31 97 ARG A N 1
ATOM 754 C CA . ARG A 1 97 ? 10.672 2.852 -7.699 1 77.31 97 ARG A CA 1
ATOM 755 C C . ARG A 1 97 ? 10.625 3.682 -6.422 1 77.31 97 ARG A C 1
ATOM 757 O O . ARG A 1 97 ? 9.711 3.529 -5.609 1 77.31 97 ARG A O 1
ATOM 764 N N . GLY A 1 98 ? 11.68 4.367 -6.27 1 85.38 98 GLY A N 1
ATOM 765 C CA . GLY A 1 98 ? 11.672 5.34 -5.191 1 85.38 98 GLY A CA 1
ATOM 766 C C . GLY A 1 98 ? 10.695 6.477 -5.422 1 85.38 98 GLY A C 1
ATOM 767 O O . GLY A 1 98 ? 10.148 6.621 -6.52 1 85.38 98 GLY A O 1
ATOM 768 N N . PHE A 1 99 ? 10.398 7.141 -4.371 1 85.81 99 PHE A N 1
ATOM 769 C CA . PHE A 1 99 ? 9.516 8.297 -4.492 1 85.81 99 PHE A CA 1
ATOM 770 C C . PHE A 1 99 ? 9.977 9.43 -3.594 1 85.81 99 PHE A C 1
ATOM 772 O O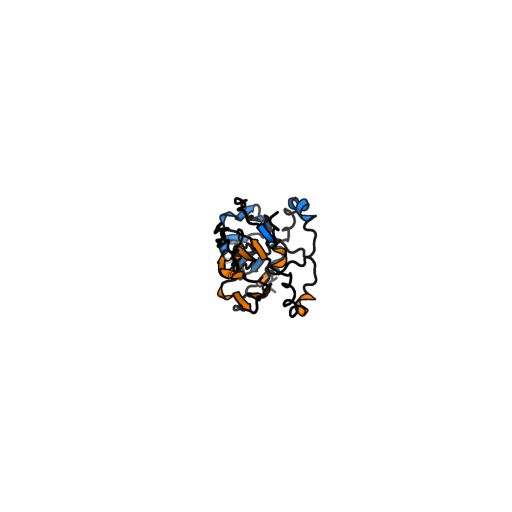 . PHE A 1 99 ? 10.789 9.227 -2.689 1 85.81 99 PHE A O 1
ATOM 779 N N . LYS A 1 100 ? 9.508 10.578 -3.934 1 90.12 100 LYS A N 1
ATOM 780 C CA . LYS A 1 100 ? 9.672 11.773 -3.111 1 90.12 100 LYS A CA 1
ATOM 781 C C . LYS A 1 100 ? 8.398 12.602 -3.094 1 90.12 100 LYS A C 1
ATOM 783 O O . LYS A 1 100 ? 7.879 12.984 -4.148 1 90.12 100 LYS A O 1
ATOM 788 N N . LEU A 1 101 ? 7.867 12.727 -1.898 1 89.62 101 LEU A N 1
ATOM 789 C CA . LEU A 1 101 ? 6.73 13.617 -1.689 1 89.62 101 LEU A CA 1
ATOM 790 C C . LEU A 1 101 ? 7.141 14.844 -0.878 1 89.62 101 LEU A C 1
ATOM 792 O O . LEU A 1 101 ? 7.922 14.734 0.069 1 89.62 101 LEU A O 1
ATOM 796 N N . SER A 1 102 ? 6.59 15.938 -1.273 1 91.5 102 SER A N 1
ATOM 797 C CA . SER A 1 102 ? 6.84 17.172 -0.522 1 91.5 102 SER A CA 1
ATOM 798 C C . SER A 1 102 ? 5.539 17.906 -0.22 1 91.5 102 SER A C 1
ATOM 800 O O . SER A 1 102 ? 4.691 18.062 -1.099 1 91.5 102 SER A O 1
ATOM 802 N N . PHE A 1 103 ? 5.504 18.344 1.001 1 89 103 PHE A N 1
ATOM 803 C CA . PHE A 1 103 ? 4.336 19.078 1.47 1 89 103 PHE A CA 1
ATOM 804 C C . PHE A 1 103 ? 4.754 20.391 2.133 1 89 103 PHE A C 1
ATOM 806 O O . PHE A 1 103 ? 5.574 20.391 3.055 1 89 103 PHE A O 1
ATOM 813 N N . ARG A 1 104 ? 4.18 21.406 1.686 1 90.38 104 ARG A N 1
ATOM 814 C CA . ARG A 1 104 ? 4.402 22.656 2.393 1 90.38 104 ARG A CA 1
ATOM 815 C C . ARG A 1 104 ? 3.477 22.781 3.6 1 90.38 104 ARG A C 1
ATOM 817 O O . ARG A 1 104 ? 2.256 22.672 3.467 1 90.38 104 ARG A O 1
ATOM 824 N N . LEU A 1 105 ? 4.09 23.062 4.664 1 89.75 105 LEU A N 1
ATOM 825 C CA . LEU A 1 105 ? 3.324 23.188 5.898 1 89.75 105 LEU A CA 1
ATOM 826 C C . LEU A 1 105 ? 2.979 24.641 6.18 1 89.75 105 LEU A C 1
ATOM 828 O O . LEU A 1 105 ? 3.801 25.531 5.961 1 89.75 105 LEU A O 1
ATOM 832 N N . ALA A 1 106 ? 1.71 24.844 6.625 1 83.69 106 ALA A N 1
ATOM 833 C CA . ALA A 1 106 ? 1.332 26.188 7.059 1 83.69 106 ALA A CA 1
ATOM 834 C C . ALA A 1 106 ? 2.133 26.609 8.281 1 83.69 106 ALA A C 1
ATOM 836 O O . ALA A 1 106 ? 2.717 25.766 8.977 1 83.69 106 ALA A O 1
ATOM 837 N N . ASP A 1 107 ? 1.915 27.891 8.469 1 82.88 107 ASP A N 1
ATOM 838 C CA . ASP A 1 107 ? 2.551 28.422 9.68 1 82.88 107 ASP A CA 1
ATOM 839 C C . ASP A 1 107 ? 1.974 27.766 10.93 1 82.88 107 ASP A C 1
ATOM 841 O O . ASP A 1 107 ? 0.778 27.469 10.984 1 82.88 107 ASP A O 1
ATOM 845 N N . HIS A 1 108 ? 2.744 27.406 11.898 1 87.56 108 HIS A N 1
ATOM 846 C CA . HIS A 1 108 ? 2.387 26.891 13.219 1 87.56 108 HIS A CA 1
ATOM 847 C C . HIS A 1 108 ? 1.944 25.438 13.133 1 87.56 108 HIS A C 1
ATOM 849 O O . HIS A 1 108 ? 1.24 24.938 14.023 1 87.56 108 HIS A O 1
ATOM 855 N N . ILE A 1 109 ? 2.137 24.812 11.945 1 89.94 109 ILE A N 1
ATOM 856 C CA . ILE A 1 109 ? 1.926 23.359 11.852 1 89.94 109 ILE A CA 1
ATOM 857 C C . ILE A 1 109 ? 3.256 22.641 12.031 1 89.94 109 ILE A C 1
ATOM 859 O O . ILE A 1 109 ? 4.254 22.984 11.391 1 89.94 109 ILE A O 1
ATOM 863 N N . GLU A 1 110 ? 3.174 21.672 12.883 1 94.19 110 GLU A N 1
ATOM 864 C CA . GLU A 1 110 ? 4.383 20.891 13.141 1 94.19 110 GLU A CA 1
ATOM 865 C C . GLU A 1 110 ? 4.098 19.391 13.07 1 94.19 110 GLU A C 1
ATOM 867 O O . GLU A 1 110 ? 2.975 18.953 13.328 1 94.19 110 GLU A O 1
ATOM 872 N N . VAL A 1 111 ? 5.223 18.641 12.742 1 96.31 111 VAL A N 1
ATOM 873 C CA . VAL A 1 111 ? 5.121 17.188 12.758 1 96.31 111 VAL A CA 1
ATOM 874 C C . VAL A 1 111 ? 5.234 16.688 14.195 1 96.31 111 VAL A C 1
ATOM 876 O O . VAL A 1 111 ? 6.191 17.016 14.898 1 96.31 111 VAL A O 1
ATOM 879 N N . LYS A 1 112 ? 4.238 15.93 14.555 1 96.62 112 LYS A N 1
ATOM 880 C CA . LYS A 1 112 ? 4.238 15.383 15.906 1 96.62 112 LYS A CA 1
ATOM 881 C C . LYS A 1 112 ? 4.797 13.961 15.922 1 96.62 112 LYS A C 1
ATOM 883 O O . LYS A 1 112 ? 5.527 13.594 16.844 1 96.62 112 LYS A O 1
ATOM 888 N N . ALA A 1 113 ? 4.383 13.195 15.008 1 97.06 113 ALA A N 1
ATOM 889 C CA . ALA A 1 113 ? 4.781 11.789 14.977 1 97.06 113 ALA A CA 1
ATOM 890 C C . ALA A 1 113 ? 4.613 11.203 13.578 1 97.06 113 ALA A C 1
ATOM 892 O O . ALA A 1 113 ? 3.871 11.75 12.75 1 97.06 113 ALA A O 1
ATOM 893 N N . ALA A 1 114 ? 5.402 10.156 13.359 1 98.06 114 ALA A N 1
ATOM 894 C CA . ALA A 1 114 ? 5.246 9.352 12.141 1 98.06 114 ALA A CA 1
ATOM 895 C C . ALA A 1 114 ? 5.281 7.863 12.461 1 98.06 114 ALA A C 1
ATOM 897 O O . ALA A 1 114 ? 6.172 7.395 13.172 1 98.06 114 ALA A O 1
ATOM 898 N N . THR A 1 115 ? 4.293 7.191 11.961 1 98.12 115 THR A N 1
ATOM 899 C CA . THR A 1 115 ? 4.227 5.754 12.203 1 98.12 115 THR A CA 1
ATOM 900 C C . THR A 1 115 ? 3.93 5.004 10.906 1 98.12 115 THR A C 1
ATOM 902 O O . THR A 1 115 ? 3.195 5.5 10.047 1 98.12 115 THR A O 1
ATOM 905 N N . LEU A 1 116 ? 4.492 3.84 10.773 1 97.88 116 LEU A N 1
ATOM 906 C CA . LEU A 1 116 ? 4.227 2.953 9.641 1 97.88 116 LEU A CA 1
ATOM 907 C C . LEU A 1 116 ? 3.475 1.707 10.094 1 97.88 116 LEU A C 1
ATOM 909 O O . LEU A 1 116 ? 3.982 0.932 10.914 1 97.88 116 LEU A O 1
ATOM 913 N N . SER A 1 117 ? 2.266 1.591 9.562 1 97.06 117 SER A N 1
ATOM 914 C CA . SER A 1 117 ? 1.446 0.44 9.922 1 97.06 117 SER A CA 1
ATOM 915 C C . SER A 1 117 ? 0.589 -0.023 8.75 1 97.06 117 SER A C 1
ATOM 917 O O . SER A 1 117 ? -0.027 0.795 8.062 1 97.06 117 SER A O 1
ATOM 919 N N . HIS A 1 118 ? 0.674 -1.329 8.477 1 95.69 118 HIS A N 1
ATOM 920 C CA . HIS A 1 118 ? -0.153 -1.931 7.434 1 95.69 118 HIS A CA 1
ATOM 921 C C . HIS A 1 118 ? 0.091 -1.267 6.082 1 95.69 118 HIS A C 1
ATOM 923 O O . HIS A 1 118 ? -0.854 -1.008 5.336 1 95.69 118 HIS A O 1
ATOM 929 N N . GLY A 1 119 ? 1.277 -0.89 5.945 1 96.62 119 GLY A N 1
ATOM 930 C CA . GLY A 1 119 ? 1.664 -0.327 4.66 1 96.62 119 GLY A CA 1
ATOM 931 C C . GLY A 1 119 ? 1.26 1.127 4.5 1 96.62 119 GLY A C 1
ATOM 932 O O . GLY A 1 119 ? 1.342 1.682 3.404 1 96.62 119 GLY A O 1
ATOM 933 N N . LEU A 1 120 ? 0.782 1.708 5.602 1 97.5 120 LEU A N 1
ATOM 934 C CA . LEU A 1 120 ? 0.46 3.131 5.602 1 97.5 120 LEU A CA 1
ATOM 935 C C . LEU A 1 120 ? 1.429 3.906 6.492 1 97.5 120 LEU A C 1
ATOM 937 O O . LEU A 1 120 ? 1.609 3.566 7.664 1 97.5 120 LEU A O 1
ATOM 941 N N . LEU A 1 121 ? 2.041 4.91 5.887 1 97.94 121 LEU A N 1
ATOM 942 C CA . LEU A 1 121 ? 2.783 5.883 6.684 1 97.94 121 LEU A CA 1
ATOM 943 C C . LEU A 1 121 ? 1.866 6.996 7.176 1 97.94 121 LEU A C 1
ATOM 945 O O . LEU A 1 121 ? 1.295 7.738 6.371 1 97.94 121 LEU A O 1
ATOM 949 N N . ASN A 1 122 ? 1.736 7.074 8.469 1 98 122 ASN A N 1
ATOM 950 C CA . ASN A 1 122 ? 0.928 8.117 9.094 1 98 122 ASN A CA 1
ATOM 951 C C . ASN A 1 122 ? 1.798 9.219 9.695 1 98 122 ASN A C 1
ATOM 953 O O . ASN A 1 122 ? 2.611 8.953 10.578 1 98 122 ASN A O 1
ATOM 957 N N . ILE A 1 123 ? 1.617 10.383 9.227 1 97.75 123 ILE A N 1
ATOM 958 C CA . ILE A 1 123 ? 2.346 11.531 9.742 1 97.75 123 ILE A CA 1
ATOM 959 C C . ILE A 1 123 ? 1.379 12.484 10.453 1 97.75 123 ILE A C 1
ATOM 961 O O . ILE A 1 123 ? 0.574 13.156 9.805 1 97.75 123 ILE A O 1
ATOM 965 N N . ASP A 1 124 ? 1.548 12.547 11.703 1 97.5 124 ASP A N 1
ATOM 966 C CA . ASP A 1 124 ? 0.665 13.367 12.523 1 97.5 124 ASP A CA 1
ATOM 967 C C . ASP A 1 124 ? 1.195 14.789 12.648 1 97.5 124 ASP A C 1
ATOM 969 O O . ASP A 1 124 ? 2.365 15 12.977 1 97.5 124 ASP A O 1
ATOM 973 N N . LEU A 1 125 ? 0.265 15.703 12.375 1 95.88 125 LEU A N 1
ATOM 974 C CA . LEU A 1 125 ? 0.604 17.125 12.453 1 95.88 125 LEU A CA 1
ATOM 975 C C . LEU A 1 125 ? -0.3 17.844 13.453 1 95.88 125 LEU A C 1
ATOM 977 O O . LEU A 1 125 ? -1.444 17.438 13.664 1 95.88 125 LEU A O 1
ATOM 981 N N . VAL A 1 126 ? 0.281 18.906 14.016 1 95.56 126 VAL A N 1
ATOM 982 C CA . VAL A 1 126 ? -0.495 19.688 14.969 1 95.56 126 VAL A CA 1
ATOM 983 C C . VAL A 1 126 ? -0.264 21.188 14.719 1 95.56 126 VAL A C 1
ATOM 985 O O . VAL A 1 126 ? 0.852 21.594 14.398 1 95.56 126 VAL A O 1
ATOM 988 N N . ARG A 1 127 ? -1.298 21.875 14.867 1 91.88 127 ARG A N 1
ATOM 989 C CA . ARG A 1 127 ? -1.185 23.328 14.844 1 91.88 127 ARG A CA 1
ATOM 990 C C . ARG A 1 127 ? -0.786 23.875 16.219 1 91.88 127 ARG A C 1
ATOM 992 O O . ARG A 1 127 ? -1.439 23.578 17.219 1 91.88 127 ARG A O 1
ATOM 999 N N . VAL A 1 128 ? 0.297 24.594 16.234 1 89.62 128 VAL A N 1
ATOM 1000 C CA . VAL A 1 128 ? 0.755 25.188 17.484 1 89.62 128 VAL A CA 1
ATOM 1001 C C . VAL A 1 128 ? 0.535 26.703 17.438 1 89.62 128 VAL A C 1
ATOM 1003 O O . VAL A 1 128 ? 1.172 27.406 16.656 1 89.62 128 VAL A O 1
ATOM 1006 N N . VAL A 1 129 ? -0.498 27.156 18.109 1 79.56 129 VAL A N 1
ATOM 1007 C CA . VAL A 1 129 ? -0.788 28.594 18.141 1 79.56 129 VAL A CA 1
ATOM 1008 C C . VAL A 1 129 ? -0.061 29.234 19.328 1 79.56 129 VAL A C 1
ATOM 1010 O O . VAL A 1 129 ? -0.203 28.797 20.469 1 79.56 129 VAL A O 1
ATOM 1013 N N . PRO A 1 130 ? 0.793 30.156 19.016 1 74.81 130 PRO A N 1
ATOM 1014 C CA . PRO A 1 130 ? 1.471 30.828 20.125 1 74.81 130 PRO A CA 1
ATOM 1015 C C . PRO A 1 130 ? 0.497 31.5 21.094 1 74.81 130 PRO A C 1
ATOM 1017 O O . PRO A 1 130 ? -0.597 31.906 20.688 1 74.81 130 PRO A O 1
ATOM 1020 N N . GLU A 1 131 ? 0.784 31.266 22.406 1 64.12 131 GLU A N 1
ATOM 1021 C CA . GLU A 1 131 ? 0.001 31.844 23.5 1 64.12 131 GLU A CA 1
ATOM 1022 C C . GLU A 1 131 ? -0.365 33.281 23.203 1 64.12 131 GLU A C 1
ATOM 1024 O O . GLU A 1 131 ? -1.48 33.719 23.5 1 64.12 131 GLU A O 1
ATOM 1029 N N . GLU A 1 132 ? 0.614 33.969 22.75 1 61.62 132 GLU A N 1
ATOM 1030 C CA . GLU A 1 132 ? 0.385 35.406 22.547 1 61.62 132 GLU A CA 1
ATOM 1031 C C . GLU A 1 132 ? -0.67 35.656 21.469 1 61.62 132 GLU A C 1
ATOM 1033 O O . GLU A 1 132 ? -1.32 36.688 21.453 1 61.62 132 GLU A O 1
ATOM 1038 N N . ALA A 1 133 ? -0.799 34.688 20.641 1 61.75 133 ALA A N 1
ATOM 1039 C CA . ALA A 1 133 ? -1.735 34.844 19.531 1 61.75 133 ALA A CA 1
ATOM 1040 C C . ALA A 1 133 ? -3.131 34.375 19.922 1 61.75 133 ALA A C 1
ATOM 1042 O O . ALA A 1 133 ? -4.07 34.469 19.125 1 61.75 133 ALA A O 1
ATOM 1043 N N . LYS A 1 134 ? -3.156 33.875 21.062 1 60.31 134 LYS A N 1
ATOM 1044 C CA . LYS A 1 134 ? -4.484 33.5 21.562 1 60.31 134 LYS A CA 1
ATOM 1045 C C . LYS A 1 134 ? -5.289 34.75 21.922 1 60.31 134 LYS A C 1
ATOM 1047 O O . LYS A 1 134 ? -4.742 35.719 22.469 1 60.31 134 LYS A O 1
ATOM 1052 N N . PRO A 1 135 ? -6.367 34.875 21.312 1 60.22 135 PRO A N 1
ATOM 1053 C CA . PRO A 1 135 ? -7.156 36.094 21.625 1 60.22 135 PRO A CA 1
ATOM 1054 C C . PRO A 1 135 ? -7.246 36.375 23.125 1 60.22 135 PRO A C 1
ATOM 1056 O O . PRO A 1 135 ? -7.516 35.469 23.906 1 60.22 135 PRO A O 1
ATOM 1059 N N . LYS A 1 136 ? -6.531 37.375 23.516 1 59.75 136 LYS A N 1
ATOM 1060 C CA . LYS A 1 136 ? -6.617 37.844 24.891 1 59.75 136 LYS A CA 1
ATOM 1061 C C . LYS A 1 136 ? -7.965 38.5 25.172 1 59.75 136 LYS A C 1
ATOM 1063 O O . LYS A 1 136 ? -8.406 39.375 24.422 1 59.75 136 LYS A O 1
ATOM 1068 N N . ARG A 1 137 ? -8.617 37.688 25.844 1 61 137 ARG A N 1
ATOM 1069 C CA . ARG A 1 137 ? -9.867 38.312 26.25 1 61 137 ARG A CA 1
ATOM 1070 C C . ARG A 1 137 ? -9.609 39.469 27.203 1 61 137 ARG A C 1
ATOM 1072 O O . ARG A 1 137 ? -8.898 39.312 28.203 1 61 137 ARG A O 1
ATOM 1079 N N . ILE A 1 138 ? -9.656 40.594 26.75 1 6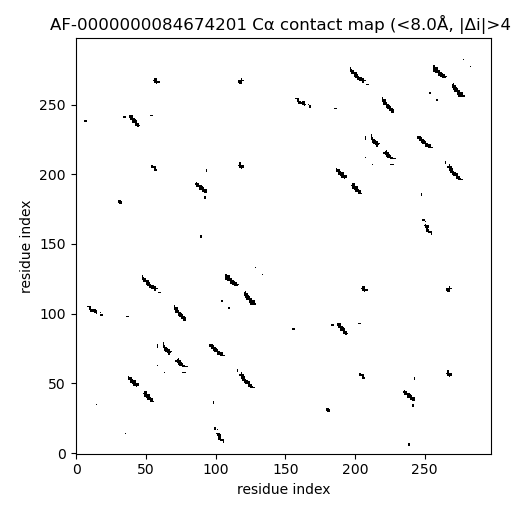2.31 138 ILE A N 1
ATOM 1080 C CA . ILE A 1 138 ? -9.562 41.781 27.609 1 62.31 138 ILE A CA 1
ATOM 1081 C C . ILE A 1 138 ? -10.812 41.875 28.484 1 62.31 138 ILE A C 1
ATOM 1083 O O . ILE A 1 138 ? -11.922 42.031 27.969 1 62.31 138 ILE A O 1
ATOM 1087 N N . PRO A 1 139 ? -10.68 41.562 29.672 1 60.38 139 PRO A N 1
ATOM 1088 C CA . PRO A 1 139 ? -11.852 41.75 30.531 1 60.38 139 PRO A CA 1
ATOM 1089 C C . PRO A 1 139 ? -12.328 43.219 30.547 1 60.38 139 PRO A C 1
ATOM 1091 O O . PRO A 1 139 ? -11.516 44.125 30.469 1 60.38 139 PRO A O 1
ATOM 1094 N N . ILE A 1 140 ? -13.383 43.5 29.984 1 59.84 140 ILE A N 1
ATOM 1095 C CA . ILE A 1 140 ? -13.969 44.844 30.062 1 59.84 140 ILE A CA 1
ATOM 1096 C C . ILE A 1 140 ? -14.156 45.25 31.531 1 59.84 140 ILE A C 1
ATOM 1098 O O . ILE A 1 140 ? -14.945 44.625 32.25 1 59.84 140 ILE A O 1
ATOM 1102 N N . GLY A 1 141 ? -13.234 45.062 32.438 1 51.22 141 GLY A N 1
ATOM 1103 C CA . GLY A 1 141 ? -13.477 45.594 33.781 1 51.22 141 GLY A CA 1
ATOM 1104 C C . GLY A 1 141 ? -13.734 47.094 33.781 1 51.22 141 GLY A C 1
ATOM 1105 O O . GLY A 1 141 ? -13.227 47.812 32.938 1 51.22 141 GLY A O 1
ATOM 1106 N N . GLY A 1 142 ? -14.938 47.594 34.094 1 49.16 142 GLY A N 1
ATOM 1107 C CA . GLY A 1 142 ? -15.469 48.938 34.375 1 49.16 142 GLY A CA 1
ATOM 1108 C C . GLY A 1 142 ? -14.594 49.75 35.312 1 49.16 142 GLY A C 1
ATOM 1109 O O . GLY A 1 142 ? -15.047 50.719 35.906 1 49.16 142 GLY A O 1
ATOM 1110 N N . ASP A 1 143 ? -13.352 49.5 35.656 1 45.94 143 ASP A N 1
ATOM 1111 C CA . ASP A 1 143 ? -12.859 50.406 36.688 1 45.94 143 ASP A CA 1
ATOM 1112 C C . ASP A 1 143 ? -12.828 51.844 36.156 1 45.94 143 ASP A C 1
ATOM 1114 O O . ASP A 1 143 ? -12.297 52.094 35.062 1 45.94 143 ASP A O 1
ATOM 1118 N N . LYS A 1 144 ? -13.859 52.781 36.5 1 48.53 144 LYS A N 1
ATOM 1119 C CA . LYS A 1 144 ? -13.961 54.219 36.438 1 48.53 144 LYS A CA 1
ATOM 1120 C C . LYS A 1 144 ? -12.625 54.875 36.781 1 48.53 144 LYS A C 1
ATOM 1122 O O . LYS A 1 144 ? -12 54.531 37.781 1 48.53 144 LYS A O 1
ATOM 1127 N N . PRO A 1 145 ? -11.828 55.375 35.781 1 47.5 145 PRO A N 1
ATOM 1128 C CA . PRO A 1 145 ? -10.742 56.25 36.25 1 47.5 145 PRO A CA 1
ATOM 1129 C C . PRO A 1 145 ? -11.148 57.125 37.438 1 47.5 145 PRO A C 1
ATOM 1131 O O . PRO A 1 145 ? -12.25 57.656 37.438 1 47.5 145 PRO A O 1
ATOM 1134 N N . ALA A 1 146 ? -10.891 56.656 38.625 1 43.12 146 ALA A N 1
ATOM 1135 C CA . ALA A 1 146 ? -11.086 57.469 39.844 1 43.12 146 ALA A CA 1
ATOM 1136 C C . ALA A 1 146 ? -10.625 58.906 39.625 1 43.12 146 ALA A C 1
ATOM 1138 O O . ALA A 1 146 ? -9.438 59.156 39.375 1 43.12 146 ALA A O 1
ATOM 1139 N N . LEU A 1 147 ? -11.375 59.688 38.75 1 38.25 147 LEU A N 1
ATOM 1140 C CA . LEU A 1 147 ? -11.172 61.125 38.906 1 38.25 147 LEU A CA 1
ATOM 1141 C C . LEU A 1 147 ? -11.055 61.5 40.375 1 38.25 147 LEU A C 1
ATOM 1143 O O . LEU A 1 147 ? -11.977 61.281 41.156 1 38.25 147 LEU A O 1
ATOM 1147 N N . GLN A 1 148 ? -10.086 60.969 41.062 1 32.41 148 GLN A N 1
ATOM 1148 C CA . GLN A 1 148 ? -9.812 61.469 42.406 1 32.41 148 GLN A CA 1
ATOM 1149 C C . GLN A 1 148 ? -9.898 63 42.438 1 32.41 148 GLN A C 1
ATOM 1151 O O . GLN A 1 148 ? -9.266 63.688 41.656 1 32.41 148 GLN A O 1
ATOM 1156 N N . GLY A 1 149 ? -11 63.594 43.156 1 29.39 149 GLY A N 1
ATOM 1157 C CA . GLY A 1 149 ? -11.141 64.812 43.938 1 29.39 149 GLY A CA 1
ATOM 1158 C C . GLY A 1 149 ? -9.938 65.125 44.812 1 29.39 149 GLY A C 1
ATOM 1159 O O . GLY A 1 149 ? -9.211 64.188 45.219 1 29.39 149 GLY A O 1
ATOM 1160 N N . MET B 1 1 ? 17.453 -28.938 -25.172 1 25.41 1 MET B N 1
ATOM 1161 C CA . MET B 1 1 ? 16.844 -27.688 -25.625 1 25.41 1 MET B CA 1
ATOM 1162 C C . MET B 1 1 ? 15.578 -27.391 -24.812 1 25.41 1 MET B C 1
ATOM 1164 O O . MET B 1 1 ? 14.531 -28 -25.047 1 25.41 1 MET B O 1
ATOM 1168 N N . SER B 1 2 ? 15.555 -27.234 -23.406 1 27.97 2 SER B N 1
ATOM 1169 C CA . SER B 1 2 ? 14.555 -27.25 -22.344 1 27.97 2 SER B CA 1
ATOM 1170 C C . SER B 1 2 ? 13.539 -26.125 -22.531 1 27.97 2 SER B C 1
ATOM 1172 O O . SER B 1 2 ? 13.922 -24.969 -22.719 1 27.97 2 SER B O 1
ATOM 1174 N N . ASN B 1 3 ? 12.453 -26.391 -23.281 1 30.17 3 ASN B N 1
ATOM 1175 C CA . ASN B 1 3 ? 11.312 -25.516 -23.562 1 30.17 3 ASN B CA 1
ATOM 1176 C C . ASN B 1 3 ? 10.875 -24.75 -22.312 1 30.17 3 ASN B C 1
ATOM 1178 O O . ASN B 1 3 ? 10.391 -25.359 -21.344 1 30.17 3 ASN B O 1
ATOM 1182 N N . VAL B 1 4 ? 11.648 -23.812 -21.969 1 32.69 4 VAL B N 1
ATOM 1183 C CA . VAL B 1 4 ? 11.25 -22.859 -20.938 1 32.69 4 VAL B CA 1
ATOM 1184 C C . VAL B 1 4 ? 9.773 -22.5 -21.094 1 32.69 4 VAL B C 1
ATOM 1186 O O . VAL B 1 4 ? 9.383 -21.859 -22.078 1 32.69 4 VAL B O 1
ATOM 1189 N N . LEU B 1 5 ? 8.867 -23.531 -20.922 1 35.44 5 LEU B N 1
ATOM 1190 C CA . LEU B 1 5 ? 7.438 -23.25 -20.906 1 35.44 5 LEU B CA 1
ATOM 1191 C C . LEU B 1 5 ? 7.148 -21.906 -20.234 1 35.44 5 LEU B C 1
ATOM 1193 O O . LEU B 1 5 ? 7.551 -21.688 -19.094 1 35.44 5 LEU B O 1
ATOM 1197 N N . SER B 1 6 ? 7.359 -20.828 -21.031 1 37.31 6 SER B N 1
ATOM 1198 C CA . SER B 1 6 ? 6.926 -19.469 -20.703 1 37.31 6 SER B CA 1
ATOM 1199 C C . SER B 1 6 ? 5.652 -19.484 -19.859 1 37.31 6 SER B C 1
ATOM 1201 O O . SER B 1 6 ? 4.676 -20.141 -20.219 1 37.31 6 SER B O 1
ATOM 1203 N N . LEU B 1 7 ? 5.844 -19.594 -18.641 1 40.53 7 LEU B N 1
ATOM 1204 C CA . LEU B 1 7 ? 4.727 -19.5 -17.703 1 40.53 7 LEU B CA 1
ATOM 1205 C C . LEU B 1 7 ? 3.723 -18.453 -18.156 1 40.53 7 LEU B C 1
ATOM 1207 O O . LEU B 1 7 ? 2.803 -18.109 -17.406 1 40.53 7 LEU B O 1
ATOM 1211 N N . ALA B 1 8 ? 3.887 -17.766 -19.359 1 43.12 8 ALA B N 1
ATOM 1212 C CA . ALA B 1 8 ? 2.836 -16.953 -19.969 1 43.12 8 ALA B CA 1
ATOM 1213 C C . ALA B 1 8 ? 1.466 -17.594 -19.781 1 43.12 8 ALA B C 1
ATOM 1215 O O . ALA B 1 8 ? 0.476 -16.906 -19.531 1 43.12 8 ALA B O 1
ATOM 1216 N N . PRO B 1 9 ? 1.375 -18.969 -19.938 1 44.12 9 PRO B N 1
ATOM 1217 C CA . PRO B 1 9 ? 0.045 -19.562 -19.812 1 44.12 9 PRO B CA 1
ATOM 1218 C C . PRO B 1 9 ? -0.495 -19.516 -18.391 1 44.12 9 PRO B C 1
ATOM 1220 O O . PRO B 1 9 ? -1.647 -19.891 -18.156 1 44.12 9 PRO B O 1
ATOM 1223 N N . LEU B 1 10 ? 0.38 -19.438 -17.469 1 42.91 10 LEU B N 1
ATOM 1224 C CA . LEU B 1 10 ? -0.215 -19.688 -16.172 1 42.91 10 LEU B CA 1
ATOM 1225 C C . LEU B 1 10 ? -1.449 -18.812 -15.953 1 42.91 10 LEU B C 1
ATOM 1227 O O . LEU B 1 10 ? -2.426 -19.25 -15.344 1 42.91 10 LEU B O 1
ATOM 1231 N N . PHE B 1 11 ? -1.203 -17.531 -16.062 1 47.59 11 PHE B N 1
ATOM 1232 C CA . PHE B 1 11 ? -2.355 -16.688 -15.773 1 47.59 11 PHE B CA 1
ATOM 1233 C C . PHE B 1 11 ? -2.908 -16.078 -17.062 1 47.59 11 PHE B C 1
ATOM 1235 O O . PHE B 1 11 ? -2.16 -15.508 -17.859 1 47.59 11 PHE B O 1
ATOM 1242 N N . ARG B 1 12 ? -3.758 -16.734 -17.734 1 41.38 12 ARG B N 1
ATOM 1243 C CA . ARG B 1 12 ? -4.508 -16 -18.766 1 41.38 12 ARG B CA 1
ATOM 1244 C C . ARG B 1 12 ? -5.117 -14.727 -18.188 1 41.38 12 ARG B C 1
ATOM 1246 O O . ARG B 1 12 ? -5.586 -14.711 -17.047 1 41.38 12 ARG B O 1
ATOM 1253 N N . GLN B 1 13 ? -4.707 -13.68 -18.734 1 42.31 13 GLN B N 1
ATOM 1254 C CA . GLN B 1 13 ? -5.121 -12.32 -18.391 1 42.31 13 GLN B CA 1
ATOM 1255 C C . GLN B 1 13 ? -6.602 -12.273 -18.016 1 42.31 13 GLN B C 1
ATOM 1257 O O . GLN B 1 13 ? -7.434 -11.844 -18.828 1 42.31 13 GLN B O 1
ATOM 1262 N N . SER B 1 14 ? -7.211 -13.391 -17.625 1 40.16 14 SER B N 1
ATOM 1263 C CA . SER B 1 14 ? -8.617 -13.203 -17.297 1 40.16 14 SER B CA 1
ATOM 1264 C C . SER B 1 14 ? -8.789 -12.305 -16.078 1 40.16 14 SER B C 1
ATOM 1266 O O . SER B 1 14 ? -9.781 -12.414 -15.359 1 40.16 14 SER B O 1
ATOM 1268 N N . VAL B 1 15 ? -7.734 -11.695 -15.594 1 43.66 15 VAL B N 1
ATOM 1269 C CA . VAL B 1 15 ? -8.047 -10.805 -14.484 1 43.66 15 VAL B CA 1
ATOM 1270 C C . VAL B 1 15 ? -9.227 -9.906 -14.859 1 43.66 15 VAL B C 1
ATOM 1272 O O . VAL B 1 15 ? -10.031 -9.539 -14 1 43.66 15 VAL B O 1
ATOM 1275 N N . GLY B 1 16 ? -9.391 -9.57 -16.156 1 38.56 16 GLY B N 1
ATOM 1276 C CA . GLY B 1 16 ? -10.414 -8.633 -16.578 1 38.56 16 GLY B CA 1
ATOM 1277 C C . GLY B 1 16 ? -11.812 -9.211 -16.531 1 38.56 16 GLY B C 1
ATOM 1278 O O . GLY B 1 16 ? -12.797 -8.492 -16.688 1 38.56 16 GLY B O 1
ATOM 1279 N N . PHE B 1 17 ? -12.016 -10.484 -16.625 1 38.72 17 PHE B N 1
ATOM 1280 C CA . PHE B 1 17 ? -13.391 -10.883 -16.891 1 38.72 17 PHE B CA 1
ATOM 1281 C C . PHE B 1 17 ? -14.289 -10.523 -15.711 1 38.72 17 PHE B C 1
ATOM 1283 O O . PHE B 1 17 ? -15.398 -10.016 -15.906 1 38.72 17 PHE B O 1
ATOM 1290 N N . ASP B 1 18 ? -14.18 -11.148 -14.586 1 40.66 18 ASP B N 1
ATOM 1291 C CA . ASP B 1 18 ? -15.164 -10.828 -13.555 1 40.66 18 ASP B CA 1
ATOM 1292 C C . ASP B 1 18 ? -15.023 -9.383 -13.094 1 40.66 18 ASP B C 1
ATOM 1294 O O . ASP B 1 18 ? -15.758 -8.93 -12.211 1 40.66 18 ASP B O 1
ATOM 1298 N N . ARG B 1 19 ? -14.047 -8.688 -13.492 1 39.94 19 ARG B N 1
ATOM 1299 C CA . ARG B 1 19 ? -14.164 -7.23 -13.469 1 39.94 19 ARG B CA 1
ATOM 1300 C C . ARG B 1 19 ? -15.273 -6.758 -14.406 1 39.94 19 ARG B C 1
ATOM 1302 O O . ARG B 1 19 ? -15.469 -5.555 -14.586 1 39.94 19 ARG B O 1
ATOM 1309 N N . PHE B 1 20 ? -15.914 -7.5 -15.133 1 36.59 20 PHE B N 1
ATOM 1310 C CA . PHE B 1 20 ? -17.078 -7.133 -15.93 1 36.59 20 PHE B CA 1
ATOM 1311 C C . PHE B 1 20 ? -18.156 -6.516 -15.055 1 36.59 20 PHE B C 1
ATOM 1313 O O . PHE B 1 20 ? -18.828 -5.559 -15.461 1 36.59 20 PHE B O 1
ATOM 1320 N N . ASN B 1 21 ? -18.703 -7.176 -14.039 1 39.12 21 ASN B N 1
ATOM 1321 C CA . ASN B 1 21 ? -19.781 -6.488 -13.312 1 39.12 21 ASN B CA 1
ATOM 1322 C C . ASN B 1 21 ? -19.281 -5.184 -12.695 1 39.12 21 ASN B C 1
ATOM 1324 O O . ASN B 1 21 ? -20.078 -4.312 -12.352 1 39.12 21 ASN B O 1
ATOM 1328 N N . ASP B 1 22 ? -18.078 -4.949 -12.422 1 39.69 22 ASP B N 1
ATOM 1329 C CA . ASP B 1 22 ? -17.562 -3.588 -12.297 1 39.69 22 ASP B CA 1
ATOM 1330 C C . ASP B 1 22 ? -17.422 -2.922 -13.664 1 39.69 22 ASP B C 1
ATOM 1332 O O . ASP B 1 22 ? -16.797 -1.868 -13.789 1 39.69 22 ASP B O 1
ATOM 1336 N N . LEU B 1 23 ? -17.781 -3.244 -14.758 1 35.66 23 LEU B N 1
ATOM 1337 C CA . LEU B 1 23 ? -18.047 -2.486 -15.977 1 35.66 23 LEU B CA 1
ATOM 1338 C C . LEU B 1 23 ? -18.719 -1.159 -15.648 1 35.66 23 LEU B C 1
ATOM 1340 O O . LEU B 1 23 ? -18.391 -0.128 -16.25 1 35.66 23 LEU B O 1
ATOM 1344 N N . PHE B 1 24 ? -19.938 -1.109 -14.914 1 35.56 24 PHE B N 1
ATOM 1345 C CA . PHE B 1 24 ? -20.531 0.173 -14.555 1 35.56 24 PHE B CA 1
ATOM 1346 C C . PHE B 1 24 ? -19.531 1.038 -13.789 1 35.56 24 PHE B C 1
ATOM 1348 O O . PHE B 1 24 ? -19.469 2.25 -14.008 1 35.56 24 PHE B O 1
ATOM 1355 N N . GLU B 1 25 ? -18.844 0.553 -12.898 1 35.38 25 GLU B N 1
ATOM 1356 C CA . GLU B 1 25 ? -17.75 1.338 -12.336 1 35.38 25 GLU B CA 1
ATOM 1357 C C . GLU B 1 25 ? -16.578 1.439 -13.312 1 35.38 25 GLU B C 1
ATOM 1359 O O . GLU B 1 25 ? -15.711 2.305 -13.172 1 35.38 25 GLU B O 1
ATOM 1364 N N . SER B 1 26 ? -16.391 0.648 -14.281 1 38.09 26 SER B N 1
ATOM 1365 C CA . SER B 1 26 ? -15.422 0.807 -15.352 1 38.09 26 SER B CA 1
ATOM 1366 C C . SER B 1 26 ? -15.641 2.115 -16.109 1 38.09 26 SER B C 1
ATOM 1368 O O . SER B 1 26 ? -14.68 2.723 -16.594 1 38.09 26 SER B O 1
ATOM 1370 N N . ALA B 1 27 ? -16.828 2.406 -16.641 1 35.81 27 ALA B N 1
ATOM 1371 C CA . ALA B 1 27 ? -17.047 3.592 -17.469 1 35.81 27 ALA B CA 1
ATOM 1372 C C . ALA B 1 27 ? -16.531 4.848 -16.781 1 35.81 27 ALA B C 1
ATOM 1374 O O . ALA B 1 27 ? -16.047 5.773 -17.422 1 35.81 27 ALA B O 1
ATOM 1375 N N . LEU B 1 28 ? -16.875 5.121 -15.492 1 34.91 28 LEU B N 1
ATOM 1376 C CA . LEU B 1 28 ? -16.25 6.266 -14.836 1 34.91 28 LEU B CA 1
ATOM 1377 C C . LEU B 1 28 ? -14.75 6.051 -14.688 1 34.91 28 LEU B C 1
ATOM 1379 O O . LEU B 1 28 ? -14 7.012 -14.516 1 34.91 28 LEU B O 1
ATOM 1383 N N . ARG B 1 29 ? -14.234 4.844 -14.305 1 39.53 29 ARG B N 1
ATOM 1384 C CA . ARG B 1 29 ? -12.781 4.723 -14.281 1 39.53 29 ARG B CA 1
ATOM 1385 C C . ARG B 1 29 ? -12.219 4.621 -15.703 1 39.53 29 ARG B C 1
ATOM 1387 O O . ARG B 1 29 ? -11.336 3.811 -15.969 1 39.53 29 ARG B O 1
ATOM 1394 N N . SER B 1 30 ? -12.734 4.73 -16.797 1 35.47 30 SER B N 1
ATOM 1395 C CA . SER B 1 30 ? -12.133 4.852 -18.109 1 35.47 30 SER B CA 1
ATOM 1396 C C . SER B 1 30 ? -10.734 5.461 -18.031 1 35.47 30 SER B C 1
ATOM 1398 O O . SER B 1 30 ? -10.102 5.719 -19.047 1 35.47 30 SER B O 1
ATOM 1400 N N . SER B 1 31 ? -10.539 6.547 -17.328 1 36.19 31 SER B N 1
ATOM 1401 C CA . SER B 1 31 ? -9.297 7.207 -17.719 1 36.19 31 SER B CA 1
ATOM 1402 C C . SER B 1 31 ? -8.18 6.195 -17.938 1 36.19 31 SER B C 1
ATOM 1404 O O . SER B 1 31 ? -8.273 5.047 -17.5 1 36.19 31 SER B O 1
ATOM 1406 N N . GLU B 1 32 ? -6.793 6.551 -18.062 1 36.16 32 GLU B N 1
ATOM 1407 C CA . GLU B 1 32 ? -5.551 6.133 -18.703 1 36.16 32 GLU B CA 1
ATOM 1408 C C . GLU B 1 32 ? -5.184 4.703 -18.312 1 36.16 32 GLU B C 1
ATOM 1410 O O . GLU B 1 32 ? -5.07 3.828 -19.172 1 36.16 32 GLU B O 1
ATOM 1415 N N . ASN B 1 33 ? -3.926 4.395 -17.531 1 38.31 33 ASN B N 1
ATOM 1416 C CA . ASN B 1 33 ? -3.127 3.174 -17.484 1 38.31 33 ASN B CA 1
ATOM 1417 C C . ASN B 1 33 ? -3.936 1.998 -16.938 1 38.31 33 ASN B C 1
ATOM 1419 O O . ASN B 1 33 ? -4.633 2.133 -15.938 1 38.31 33 ASN B O 1
ATOM 1423 N N . GLY B 1 34 ? -4.66 1.066 -17.672 1 43.12 34 GLY B N 1
ATOM 1424 C CA . GLY B 1 34 ? -5.098 -0.313 -17.531 1 43.12 34 GLY B CA 1
ATOM 1425 C C . GLY B 1 34 ? -4.609 -0.965 -16.25 1 43.12 34 GLY B C 1
ATOM 1426 O O . GLY B 1 34 ? -4.469 -2.189 -16.188 1 43.12 34 GLY B O 1
ATOM 1427 N N . SER B 1 35 ? -3.93 -0.303 -15.453 1 51 35 SER B N 1
ATOM 1428 C CA . SER B 1 35 ? -3.227 -0.954 -14.352 1 51 35 SER B CA 1
ATOM 1429 C C . SER B 1 35 ? -4.203 -1.497 -13.32 1 51 35 SER B C 1
ATOM 1431 O O . SER B 1 35 ? -5.129 -0.797 -12.906 1 51 35 SER B O 1
ATOM 1433 N N . SER B 1 36 ? -4.488 -2.863 -13.195 1 62.72 36 SER B N 1
ATOM 1434 C CA . SER B 1 36 ? -5.219 -3.617 -12.188 1 62.72 36 SER B CA 1
ATOM 1435 C C . SER B 1 36 ? -5.129 -2.945 -10.82 1 62.72 36 SER B C 1
ATOM 1437 O O . SER B 1 36 ? -4.105 -2.346 -10.484 1 62.72 36 SER B O 1
ATOM 1439 N N . TYR B 1 37 ? -6.371 -2.473 -10.336 1 79.12 37 TYR B N 1
ATOM 1440 C CA . TYR B 1 37 ? -6.391 -2.139 -8.922 1 79.12 37 TYR B CA 1
ATOM 1441 C C . TYR B 1 37 ? -6.844 -3.328 -8.086 1 79.12 37 TYR B C 1
ATOM 1443 O O . TYR B 1 37 ? -7.84 -3.98 -8.414 1 79.12 37 TYR B O 1
ATOM 1451 N N . PRO B 1 38 ? -6.211 -3.508 -6.992 1 90.31 38 PRO B N 1
ATOM 1452 C CA . PRO B 1 38 ? -4.906 -2.953 -6.633 1 90.31 38 PRO B CA 1
ATOM 1453 C C . PRO B 1 38 ? -3.77 -3.516 -7.484 1 90.31 38 PRO B C 1
ATOM 1455 O O . PRO B 1 38 ? -3.93 -4.562 -8.117 1 90.31 38 PRO B O 1
ATOM 1458 N N . PRO B 1 39 ? -2.648 -2.709 -7.449 1 90.25 39 PRO B N 1
ATOM 1459 C CA . PRO B 1 39 ? -1.49 -3.275 -8.141 1 90.25 39 PRO B CA 1
ATOM 1460 C C . PRO B 1 39 ? -1.056 -4.621 -7.566 1 90.25 39 PRO B C 1
ATOM 1462 O O . PRO B 1 39 ? -1.212 -4.863 -6.367 1 90.25 39 PRO B O 1
ATOM 1465 N N . TYR B 1 40 ? -0.55 -5.477 -8.461 1 91.5 40 TYR B N 1
ATOM 1466 C CA . TYR B 1 40 ? -0.08 -6.777 -8 1 91.5 40 TYR B CA 1
ATOM 1467 C C . TYR B 1 40 ? 1.097 -7.262 -8.844 1 91.5 40 TYR B C 1
ATOM 1469 O O . TYR B 1 40 ? 1.353 -6.73 -9.922 1 91.5 40 TYR B O 1
ATOM 1477 N N . ASN B 1 41 ? 1.861 -8.172 -8.242 1 91.25 41 ASN B N 1
ATOM 1478 C CA . ASN B 1 41 ? 2.92 -8.898 -8.93 1 91.25 41 ASN B CA 1
ATOM 1479 C C . ASN B 1 41 ? 2.598 -10.391 -9.039 1 91.25 41 ASN B C 1
ATOM 1481 O O . ASN B 1 41 ? 1.861 -10.93 -8.211 1 91.25 41 ASN B O 1
ATOM 1485 N N . VAL B 1 42 ? 3.041 -10.953 -10.055 1 90.44 42 VAL B N 1
ATOM 1486 C CA . VAL B 1 42 ? 3.143 -12.398 -10.148 1 90.44 42 VAL B CA 1
ATOM 1487 C C . VAL B 1 42 ? 4.605 -12.812 -10.305 1 90.44 42 VAL B C 1
ATOM 1489 O O . VAL B 1 42 ? 5.281 -12.383 -11.242 1 90.44 42 VAL B O 1
ATOM 1492 N N . GLU B 1 43 ? 4.973 -13.633 -9.297 1 91.81 43 GLU B N 1
ATOM 1493 C CA . GLU B 1 43 ? 6.395 -13.961 -9.219 1 91.81 43 GLU B CA 1
ATOM 1494 C C . GLU B 1 43 ? 6.629 -15.461 -9.344 1 91.81 43 GLU B C 1
ATOM 1496 O O . GLU B 1 43 ? 5.77 -16.266 -8.969 1 91.81 43 GLU B O 1
ATOM 1501 N N . LYS B 1 44 ? 7.797 -15.758 -9.883 1 89.06 44 LYS B N 1
ATOM 1502 C CA . LYS B 1 44 ? 8.289 -17.125 -9.898 1 89.06 44 LYS B CA 1
ATOM 1503 C C . LYS B 1 44 ? 9.547 -17.281 -9.047 1 89.06 44 LYS B C 1
ATOM 1505 O O . LYS B 1 44 ? 10.516 -16.547 -9.234 1 89.06 44 LYS B O 1
ATOM 1510 N N . HIS B 1 45 ? 9.367 -18.125 -7.98 1 89.31 45 HIS B N 1
ATOM 1511 C CA . HIS B 1 45 ? 10.484 -18.406 -7.078 1 89.31 45 HIS B CA 1
ATOM 1512 C C . HIS B 1 45 ? 11.023 -19.812 -7.293 1 89.31 45 HIS B C 1
ATOM 1514 O O . HIS B 1 45 ? 10.586 -20.75 -6.637 1 89.31 45 HIS B O 1
ATOM 1520 N N . GLY B 1 46 ? 11.805 -20.047 -8.367 1 83.62 46 GLY B N 1
ATOM 1521 C CA . GLY B 1 46 ? 12.289 -21.375 -8.711 1 83.62 46 GLY B CA 1
ATOM 1522 C C . GLY B 1 46 ? 11.43 -22.062 -9.75 1 83.62 46 GLY B C 1
ATOM 1523 O O . GLY B 1 46 ? 10.695 -21.422 -10.492 1 83.62 46 GLY B O 1
ATOM 1524 N N . ASP B 1 47 ? 11.492 -23.344 -9.812 1 82.56 47 ASP B N 1
ATOM 1525 C CA . ASP B 1 47 ? 10.836 -24.078 -10.891 1 82.56 47 ASP B CA 1
ATOM 1526 C C . ASP B 1 47 ? 9.367 -24.359 -10.562 1 82.56 47 ASP B C 1
ATOM 1528 O O . ASP B 1 47 ? 8.523 -24.406 -11.461 1 82.56 47 ASP B O 1
ATOM 1532 N N . ASP B 1 48 ? 9.102 -24.453 -9.289 1 89 48 ASP B N 1
ATOM 1533 C CA . ASP B 1 48 ? 7.754 -24.906 -8.953 1 89 48 ASP B CA 1
ATOM 1534 C C . ASP B 1 48 ? 7.102 -23.984 -7.934 1 89 48 ASP B C 1
ATOM 1536 O O . ASP B 1 48 ? 6.086 -24.328 -7.332 1 89 48 ASP B O 1
ATOM 1540 N N . GLN B 1 49 ? 7.75 -22.859 -7.676 1 92.81 49 GLN B N 1
ATOM 1541 C CA . GLN B 1 49 ? 7.234 -21.953 -6.66 1 92.81 49 GLN B CA 1
ATOM 1542 C C . GLN B 1 49 ? 6.855 -20.609 -7.273 1 92.81 49 GLN B C 1
ATOM 1544 O O . GLN B 1 49 ? 7.641 -20.016 -8.016 1 92.81 49 GLN B O 1
ATOM 1549 N N . TYR B 1 50 ? 5.625 -20.188 -6.961 1 92.19 50 TYR B N 1
ATOM 1550 C CA . TYR B 1 50 ? 5.098 -18.922 -7.465 1 92.19 50 TYR B CA 1
ATOM 1551 C C . TYR B 1 50 ? 4.508 -18.094 -6.332 1 92.19 50 TYR B C 1
ATOM 1553 O O . TYR B 1 50 ? 4.18 -18.625 -5.27 1 92.19 50 TYR B O 1
ATOM 1561 N N . ARG B 1 51 ? 4.473 -16.844 -6.613 1 95.56 51 ARG B N 1
ATOM 1562 C CA . ARG B 1 51 ? 3.854 -15.953 -5.629 1 95.56 51 ARG B CA 1
ATOM 1563 C C . ARG B 1 51 ? 3.084 -14.828 -6.312 1 95.56 51 ARG B C 1
ATOM 1565 O O . ARG B 1 51 ? 3.561 -14.242 -7.285 1 95.56 51 ARG B O 1
ATOM 1572 N N . ILE B 1 52 ? 1.902 -14.625 -5.848 1 94.56 52 ILE B N 1
ATOM 1573 C CA . ILE B 1 52 ? 1.159 -13.414 -6.184 1 94.56 52 ILE B CA 1
ATOM 1574 C C . ILE B 1 52 ? 1.264 -12.406 -5.043 1 94.56 52 ILE B C 1
ATOM 1576 O O . ILE B 1 52 ? 1.022 -12.75 -3.881 1 94.56 52 ILE B O 1
ATOM 1580 N N . VAL B 1 53 ? 1.732 -11.234 -5.375 1 95.69 53 VAL B N 1
ATOM 1581 C CA . VAL B 1 53 ? 1.846 -10.18 -4.379 1 95.69 53 VAL B CA 1
ATOM 1582 C C . VAL B 1 53 ? 0.873 -9.047 -4.711 1 95.69 53 VAL B C 1
ATOM 1584 O O . VAL B 1 53 ? 0.912 -8.492 -5.812 1 95.69 53 VAL B O 1
ATOM 1587 N N . VAL B 1 54 ? -0.03 -8.695 -3.766 1 95 54 VAL B N 1
ATOM 1588 C CA . VAL B 1 54 ? -1.025 -7.652 -3.98 1 95 54 VAL B CA 1
ATOM 1589 C C . VAL B 1 54 ? -0.774 -6.488 -3.021 1 95 54 VAL B C 1
ATOM 1591 O O . VAL B 1 54 ? -0.59 -6.699 -1.82 1 95 54 VAL B O 1
ATOM 1594 N N . ALA B 1 55 ? -0.721 -5.309 -3.547 1 95.31 55 ALA B N 1
ATOM 1595 C CA . ALA B 1 55 ? -0.626 -4.137 -2.682 1 95.31 55 ALA B CA 1
ATOM 1596 C C . ALA B 1 55 ? -1.956 -3.859 -1.987 1 95.31 55 ALA B C 1
ATOM 1598 O O . ALA B 1 55 ? -2.939 -3.5 -2.639 1 95.31 55 ALA B O 1
ATOM 1599 N N . ALA B 1 56 ? -1.92 -4.008 -0.655 1 95.56 56 ALA B N 1
ATOM 1600 C CA . ALA B 1 56 ? -3.135 -3.875 0.144 1 95.56 56 ALA B CA 1
ATOM 1601 C C . ALA B 1 56 ? -2.916 -2.932 1.323 1 95.56 56 ALA B C 1
ATOM 1603 O O . ALA B 1 56 ? -3.311 -3.236 2.451 1 95.56 56 ALA B O 1
ATOM 1604 N N . ALA B 1 57 ? -2.301 -1.862 0.999 1 95.06 57 ALA B N 1
ATOM 1605 C CA . ALA B 1 57 ? -2.008 -0.895 2.053 1 95.06 57 ALA B CA 1
ATOM 1606 C C . ALA B 1 57 ? -3.277 -0.494 2.799 1 95.06 57 ALA B C 1
ATOM 1608 O O . ALA B 1 57 ? -4.289 -0.159 2.18 1 95.06 57 ALA B O 1
ATOM 1609 N N . GLY B 1 58 ? -3.156 -0.551 4.133 1 94.56 58 GLY B N 1
ATOM 1610 C CA . GLY B 1 58 ? -4.246 -0.089 4.977 1 94.56 58 GLY B CA 1
ATOM 1611 C C . GLY B 1 58 ? -5.234 -1.184 5.328 1 94.56 58 GLY B C 1
ATOM 1612 O O . GLY B 1 58 ? -6.102 -0.995 6.184 1 94.56 58 GLY B O 1
ATOM 1613 N N . LEU B 1 59 ? -5.145 -2.273 4.652 1 94.5 59 LEU B N 1
ATOM 1614 C CA . LEU B 1 59 ? -6.066 -3.371 4.918 1 94.5 59 LEU B CA 1
ATOM 1615 C C . LEU B 1 59 ? -5.488 -4.332 5.953 1 94.5 59 LEU B C 1
ATOM 1617 O O . LEU B 1 59 ? -4.27 -4.438 6.094 1 94.5 59 LEU B O 1
ATOM 1621 N N . ARG B 1 60 ? -6.434 -4.895 6.652 1 95.31 60 ARG B N 1
ATOM 1622 C CA . ARG B 1 60 ? -6.105 -5.949 7.602 1 95.31 60 ARG B CA 1
ATOM 1623 C C . ARG B 1 60 ? -6.609 -7.305 7.113 1 95.31 60 ARG B C 1
ATOM 1625 O O . ARG B 1 60 ? -7.336 -7.379 6.121 1 95.31 60 ARG B O 1
ATOM 1632 N N . GLU B 1 61 ? -6.164 -8.328 7.762 1 96.31 61 GLU B N 1
ATOM 1633 C CA . GLU B 1 61 ? -6.555 -9.68 7.355 1 96.31 61 GLU B CA 1
ATOM 1634 C C . GLU B 1 61 ? -8.07 -9.82 7.301 1 96.31 61 GLU B C 1
ATOM 1636 O O . GLU B 1 61 ? -8.602 -10.477 6.406 1 96.31 61 GLU B O 1
ATOM 1641 N N . GLU B 1 62 ? -8.727 -9.141 8.234 1 94.88 62 GLU B N 1
ATOM 1642 C CA . GLU B 1 62 ? -10.18 -9.258 8.312 1 94.88 62 GLU B CA 1
ATOM 1643 C C . GLU B 1 62 ? -10.852 -8.547 7.145 1 94.88 62 GLU B C 1
ATOM 1645 O O . GLU B 1 62 ? -12.039 -8.758 6.883 1 94.88 62 GLU B O 1
ATOM 1650 N N . ASP B 1 63 ? -10.125 -7.707 6.488 1 94.75 63 ASP B N 1
ATOM 1651 C CA . ASP B 1 63 ? -10.672 -6.949 5.367 1 94.75 63 ASP B CA 1
ATOM 1652 C C . ASP B 1 63 ? -10.523 -7.723 4.059 1 94.75 63 ASP B C 1
ATOM 1654 O O . ASP B 1 63 ? -10.977 -7.262 3.006 1 94.75 63 ASP B O 1
ATOM 1658 N N . LEU B 1 64 ? -9.914 -8.922 4.121 1 96.69 64 LEU B N 1
ATOM 1659 C CA . LEU B 1 64 ? -9.555 -9.664 2.916 1 96.69 64 LEU B CA 1
ATOM 1660 C C . LEU B 1 64 ? -10.211 -11.039 2.912 1 96.69 64 LEU B C 1
ATOM 1662 O O . LEU B 1 64 ? -10.352 -11.672 3.963 1 96.69 64 LEU B O 1
ATOM 1666 N N . GLU B 1 65 ? -10.531 -11.43 1.694 1 96.62 65 GLU B N 1
ATOM 1667 C CA . GLU B 1 65 ? -11.047 -12.781 1.483 1 96.62 65 GLU B CA 1
ATOM 1668 C C . GLU B 1 65 ? -10.391 -13.438 0.274 1 96.62 65 GLU B C 1
ATOM 1670 O O . GLU B 1 65 ? -10.227 -12.812 -0.772 1 96.62 65 GLU B O 1
ATOM 1675 N N . LEU B 1 66 ? -9.992 -14.656 0.464 1 97.38 66 LEU B N 1
ATOM 1676 C CA . LEU B 1 66 ? -9.422 -15.461 -0.615 1 97.38 66 LEU B CA 1
ATOM 1677 C C . LEU B 1 66 ? -10.258 -16.719 -0.856 1 97.38 66 LEU B C 1
ATOM 1679 O O . LEU B 1 66 ? -10.633 -17.406 0.092 1 97.38 66 LEU B O 1
ATOM 1683 N N . GLN B 1 67 ? -10.484 -16.922 -2.133 1 96.75 67 GLN B N 1
ATOM 1684 C CA . GLN B 1 67 ? -11.234 -18.125 -2.496 1 96.75 67 GLN B CA 1
ATOM 1685 C C . GLN B 1 67 ? -10.695 -18.75 -3.781 1 96.75 67 GLN B C 1
ATOM 1687 O O . GLN B 1 67 ? -10.344 -18.031 -4.723 1 96.75 67 GLN B O 1
ATOM 1692 N N . VAL B 1 68 ? -10.688 -20.062 -3.711 1 94.38 68 VAL B N 1
ATOM 1693 C CA . VAL B 1 68 ? -10.352 -20.781 -4.938 1 94.38 68 VAL B CA 1
ATOM 1694 C C . VAL B 1 68 ? -11.547 -21.625 -5.379 1 94.38 68 VAL B C 1
ATOM 1696 O O . VAL B 1 68 ? -12.055 -22.438 -4.609 1 94.38 68 VAL B O 1
ATOM 1699 N N . GLU B 1 69 ? -11.922 -21.359 -6.59 1 93.19 69 GLU B N 1
ATOM 1700 C CA . GLU B 1 69 ? -13.008 -22.156 -7.168 1 93.19 69 GLU B CA 1
ATOM 1701 C C . GLU B 1 69 ? -12.742 -22.453 -8.641 1 93.19 69 GLU B C 1
ATOM 1703 O O . GLU B 1 69 ? -12.523 -21.547 -9.438 1 93.19 69 GLU B O 1
ATOM 1708 N N . ARG B 1 70 ? -12.789 -23.766 -8.984 1 90.19 70 ARG B N 1
ATOM 1709 C CA . ARG B 1 70 ? -12.633 -24.25 -10.352 1 90.19 70 ARG B CA 1
ATOM 1710 C C . ARG B 1 70 ? -11.398 -23.625 -11 1 90.19 70 ARG B C 1
ATOM 1712 O O . ARG B 1 70 ? -11.469 -23.125 -12.125 1 90.19 70 ARG B O 1
ATOM 1719 N N . GLY B 1 71 ? -10.344 -23.547 -10.273 1 87.94 71 GLY B N 1
ATOM 1720 C CA . GLY B 1 71 ? -9.062 -23.109 -10.812 1 87.94 71 GLY B CA 1
ATOM 1721 C C . GLY B 1 71 ? -8.906 -21.609 -10.859 1 87.94 71 GLY B C 1
ATOM 1722 O O . GLY B 1 71 ? -7.961 -21.094 -11.461 1 87.94 71 GLY B O 1
ATOM 1723 N N . VAL B 1 72 ? -9.898 -20.984 -10.195 1 91.25 72 VAL B N 1
ATOM 1724 C CA . VAL B 1 72 ? -9.805 -19.531 -10.188 1 91.25 72 VAL B CA 1
ATOM 1725 C C . VAL B 1 72 ? -9.617 -19.031 -8.75 1 91.25 72 VAL B C 1
ATOM 1727 O O . VAL B 1 72 ? -10.422 -19.344 -7.867 1 91.25 72 VAL B O 1
ATOM 1730 N N . LEU B 1 73 ? -8.492 -18.344 -8.531 1 93.31 73 LEU B N 1
ATOM 1731 C CA . LEU B 1 73 ? -8.266 -17.688 -7.258 1 93.31 73 LEU B CA 1
ATOM 1732 C C . LEU B 1 73 ? -8.875 -16.281 -7.258 1 93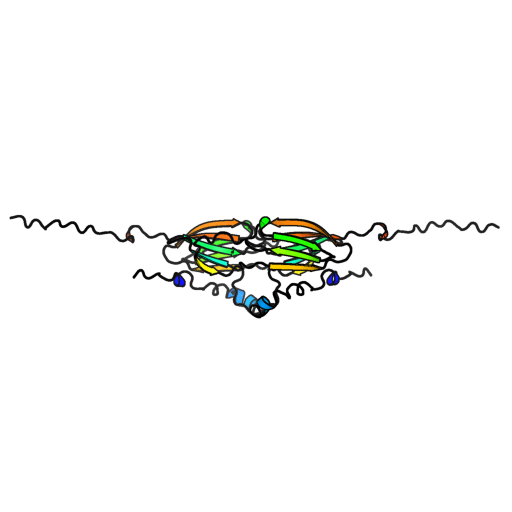.31 73 LEU B C 1
ATOM 1734 O O . LEU B 1 73 ? -8.562 -15.461 -8.125 1 93.31 73 LEU B O 1
ATOM 1738 N N . THR B 1 74 ? -9.711 -16.062 -6.328 1 94.81 74 THR B N 1
ATOM 1739 C CA . THR B 1 74 ? -10.328 -14.75 -6.191 1 94.81 74 THR B CA 1
ATOM 1740 C C . THR B 1 74 ? -9.891 -14.078 -4.891 1 94.81 74 THR B C 1
ATOM 1742 O O . THR B 1 74 ? -9.953 -14.688 -3.82 1 94.81 74 THR B O 1
ATOM 1745 N N . VAL B 1 75 ? -9.375 -12.891 -5.055 1 95 75 VAL B N 1
ATOM 1746 C CA . VAL B 1 75 ? -9.023 -12.062 -3.906 1 95 75 VAL B CA 1
ATOM 1747 C C . VAL B 1 75 ? -9.977 -10.875 -3.803 1 95 75 VAL B C 1
ATOM 1749 O O . VAL B 1 75 ? -10.086 -10.078 -4.738 1 95 75 VAL B O 1
ATOM 1752 N N . THR B 1 76 ? -10.641 -10.828 -2.707 1 94.19 76 THR B N 1
ATOM 1753 C CA . THR B 1 76 ? -11.547 -9.711 -2.461 1 94.19 76 THR B CA 1
ATOM 1754 C C . THR B 1 76 ? -11.109 -8.922 -1.232 1 94.19 76 THR B C 1
ATOM 1756 O O . THR B 1 76 ? -10.719 -9.5 -0.22 1 94.19 76 THR B O 1
ATOM 1759 N N . GLY B 1 77 ? -11.188 -7.594 -1.396 1 92.62 77 GLY B N 1
ATOM 1760 C CA . GLY B 1 77 ? -10.82 -6.746 -0.272 1 92.62 77 GLY B CA 1
ATOM 1761 C C . GLY B 1 77 ? -11.602 -5.441 -0.231 1 92.62 77 GLY B C 1
ATOM 1762 O O . GLY B 1 77 ? -12.094 -4.973 -1.261 1 92.62 77 GLY B O 1
ATOM 1763 N N . GLY B 1 78 ? -11.656 -4.867 0.979 1 88.12 78 GLY B N 1
ATOM 1764 C CA . GLY B 1 78 ? -12.281 -3.572 1.198 1 88.12 78 GLY B CA 1
ATOM 1765 C C . GLY B 1 78 ? -12.5 -3.258 2.666 1 88.12 78 GLY B C 1
ATOM 1766 O O . GLY B 1 78 ? -12.695 -4.164 3.479 1 88.12 78 GLY B O 1
ATOM 1767 N N . LYS B 1 79 ? -12.211 -1.912 2.895 1 75.12 79 LYS B N 1
ATOM 1768 C CA . LYS B 1 79 ? -12.391 -1.526 4.293 1 75.12 79 LYS B CA 1
ATOM 1769 C C . LYS B 1 79 ? -13.859 -1.616 4.699 1 75.12 79 LYS B C 1
ATOM 1771 O O . LYS B 1 79 ? -14.75 -1.294 3.91 1 75.12 79 LYS B O 1
ATOM 1776 N N . ARG B 1 80 ? -14.062 -2.41 5.801 1 63.06 80 ARG B N 1
ATOM 1777 C CA . ARG B 1 80 ? -15.398 -2.475 6.379 1 63.06 80 ARG B CA 1
ATOM 1778 C C . ARG B 1 80 ? -15.859 -1.098 6.84 1 63.06 80 ARG B C 1
ATOM 1780 O O . ARG B 1 80 ? -15.039 -0.242 7.18 1 63.06 80 ARG B O 1
ATOM 1787 N N . GLU B 1 81 ? -16.891 -0.792 6.219 1 56.03 81 GLU B N 1
ATOM 1788 C CA . GLU B 1 81 ? -17.516 0.475 6.605 1 56.03 81 GLU B CA 1
ATOM 1789 C C . GLU B 1 81 ? -17.172 0.837 8.047 1 56.03 81 GLU B C 1
ATOM 1791 O O . GLU B 1 81 ? -17.422 0.06 8.969 1 56.03 81 GLU B O 1
ATOM 1796 N N . ARG B 1 82 ? -15.961 0.979 8.406 1 51.78 82 ARG B N 1
ATOM 1797 C CA . ARG B 1 82 ? -15.922 1.416 9.797 1 51.78 82 ARG B CA 1
ATOM 1798 C C . ARG B 1 82 ? -16.562 2.795 9.953 1 51.78 82 ARG B C 1
ATOM 1800 O O . ARG B 1 82 ? -16.656 3.557 8.992 1 51.78 82 ARG B O 1
ATOM 1807 N N . ALA B 1 83 ? -17.219 2.938 11.117 1 47.56 83 ALA B N 1
ATOM 1808 C CA . ALA B 1 83 ? -17.891 4.129 11.617 1 47.56 83 ALA B CA 1
ATOM 1809 C C . ALA B 1 83 ? -17.125 5.395 11.266 1 47.56 83 ALA B C 1
ATOM 1811 O O . ALA B 1 83 ? -15.891 5.418 11.336 1 47.56 83 ALA B O 1
ATOM 1812 N N . ALA B 1 84 ? -17.531 6.117 10.242 1 48.72 84 ALA B N 1
ATOM 1813 C CA . ALA B 1 84 ? -17.109 7.449 9.82 1 48.72 84 ALA B CA 1
ATOM 1814 C C . ALA B 1 84 ? -16.594 8.258 11.016 1 48.72 84 ALA B C 1
ATOM 1816 O O . ALA B 1 84 ? -17.375 8.656 11.883 1 48.72 84 ALA B O 1
ATOM 1817 N N . GLU B 1 85 ? -15.602 7.859 11.664 1 53.94 85 GLU B N 1
ATOM 1818 C CA . GLU B 1 85 ? -15.211 9 12.484 1 53.94 85 GLU B CA 1
ATOM 1819 C C . GLU B 1 85 ? -15.117 10.273 11.648 1 53.94 85 GLU B C 1
ATOM 1821 O O . GLU B 1 85 ? -14.992 10.211 10.422 1 53.94 85 GLU B O 1
ATOM 1826 N N . SER B 1 86 ? -15.547 11.367 12.148 1 64.25 86 SER B N 1
ATOM 1827 C CA . SER B 1 86 ? -15.609 12.75 11.711 1 64.25 86 SER B CA 1
ATOM 1828 C C . SER B 1 86 ? -14.289 13.188 11.07 1 64.25 86 SER B C 1
ATOM 1830 O O . SER B 1 86 ? -13.672 14.156 11.508 1 64.25 86 SER B O 1
ATOM 1832 N N . VAL B 1 87 ? -13.68 12.211 10.234 1 75.94 87 VAL B N 1
ATOM 1833 C CA . VAL B 1 87 ? -12.445 12.641 9.586 1 75.94 87 VAL B CA 1
ATOM 1834 C C . VAL B 1 87 ? -12.781 13.406 8.305 1 75.94 87 VAL B C 1
ATOM 1836 O O . VAL B 1 87 ? -13.586 12.953 7.488 1 75.94 87 VAL B O 1
ATOM 1839 N N . SER B 1 88 ? -12.414 14.641 8.328 1 84.19 88 SER B N 1
ATOM 1840 C CA . SER B 1 88 ? -12.531 15.445 7.117 1 84.19 88 SER B CA 1
ATOM 1841 C C . SER B 1 88 ? -11.289 15.312 6.242 1 84.19 88 SER B C 1
ATOM 1843 O O . SER B 1 88 ? -10.172 15.523 6.711 1 84.19 88 SER B O 1
ATOM 1845 N N . TYR B 1 89 ? -11.562 14.844 5.047 1 84.31 89 TYR B N 1
ATOM 1846 C CA . TYR B 1 89 ? -10.445 14.734 4.117 1 84.31 89 TYR B CA 1
ATOM 1847 C C . TYR B 1 89 ? -10.211 16.047 3.383 1 84.31 89 TYR B C 1
ATOM 1849 O O . TYR B 1 89 ? -11.117 16.562 2.717 1 84.31 89 TYR B O 1
ATOM 1857 N N . LEU B 1 90 ? -9.023 16.516 3.67 1 82.62 90 LEU B N 1
ATOM 1858 C CA . LEU B 1 90 ? -8.633 17.672 2.881 1 82.62 90 LEU B CA 1
ATOM 1859 C C . LEU B 1 90 ? -8.172 17.25 1.488 1 82.62 90 LEU B C 1
ATOM 1861 O O . LEU B 1 90 ? -8.391 17.984 0.515 1 82.62 90 LEU B O 1
ATOM 1865 N N . TYR B 1 91 ? -7.527 16.172 1.371 1 84.44 91 TYR B N 1
ATOM 1866 C CA . TYR B 1 91 ? -7.129 15.531 0.126 1 84.44 91 TYR B CA 1
ATOM 1867 C C . TYR B 1 91 ? -7.168 14.016 0.266 1 84.44 91 TYR B C 1
ATOM 1869 O O . TYR B 1 91 ? -6.668 13.461 1.251 1 84.44 91 TYR B O 1
ATOM 1877 N N . GLN B 1 92 ? -7.781 13.32 -0.731 1 83.88 92 GLN B N 1
ATOM 1878 C CA . GLN B 1 92 ? -7.91 11.867 -0.688 1 83.88 92 GLN B CA 1
ATOM 1879 C C . GLN B 1 92 ? -7.367 11.227 -1.962 1 83.88 92 GLN B C 1
ATOM 1881 O O . GLN B 1 92 ? -7.988 11.312 -3.021 1 83.88 92 GLN B O 1
ATOM 1886 N N . GLY B 1 93 ? -6.238 10.602 -1.768 1 86.06 93 GLY B N 1
ATOM 1887 C CA . GLY B 1 93 ? -5.617 9.945 -2.906 1 86.06 93 GLY B CA 1
ATOM 1888 C C . GLY B 1 93 ? -5.613 8.43 -2.795 1 86.06 93 GLY B C 1
ATOM 1889 O O . GLY B 1 93 ? -5.414 7.73 -3.789 1 86.06 93 GLY B O 1
ATOM 1890 N N . ILE B 1 94 ? -5.82 7.922 -1.579 1 88.38 94 ILE B N 1
ATOM 1891 C CA . ILE B 1 94 ? -5.805 6.477 -1.363 1 88.38 94 ILE B CA 1
ATOM 1892 C C . ILE B 1 94 ? -7.195 5.902 -1.615 1 88.38 94 ILE B C 1
ATOM 1894 O O . ILE B 1 94 ? -8.18 6.355 -1.025 1 88.38 94 ILE B O 1
ATOM 1898 N N . ALA B 1 95 ? -7.172 4.98 -2.484 1 76.88 95 ALA B N 1
ATOM 1899 C CA . ALA B 1 95 ? -8.453 4.375 -2.828 1 76.88 95 ALA B CA 1
ATOM 1900 C C . ALA B 1 95 ? -9.102 3.73 -1.606 1 76.88 95 ALA B C 1
ATOM 1902 O O . ALA B 1 95 ? -8.422 3.09 -0.801 1 76.88 95 ALA B O 1
ATOM 1903 N N . GLN B 1 96 ? -10.328 4.07 -1.407 1 76.62 96 GLN B N 1
ATOM 1904 C CA . GLN B 1 96 ? -11.086 3.469 -0.315 1 76.62 96 GLN B CA 1
ATOM 1905 C C . GLN B 1 96 ? -12.117 2.477 -0.843 1 76.62 96 GLN B C 1
ATOM 1907 O O . GLN B 1 96 ? -12.977 2.002 -0.091 1 76.62 96 GLN B O 1
ATOM 1912 N N . ARG B 1 97 ? -11.953 2.064 -1.938 1 77.81 97 ARG B N 1
ATOM 1913 C CA . ARG B 1 97 ? -12.938 1.184 -2.561 1 77.81 97 ARG B CA 1
ATOM 1914 C C . ARG B 1 97 ? -12.531 -0.279 -2.414 1 77.81 97 ARG B C 1
ATOM 1916 O O . ARG B 1 97 ? -11.359 -0.584 -2.188 1 77.81 97 ARG B O 1
ATOM 1923 N N . GLY B 1 98 ? -13.547 -1.051 -2.385 1 86.06 98 GLY B N 1
ATOM 1924 C CA . GLY B 1 98 ? -13.281 -2.479 -2.451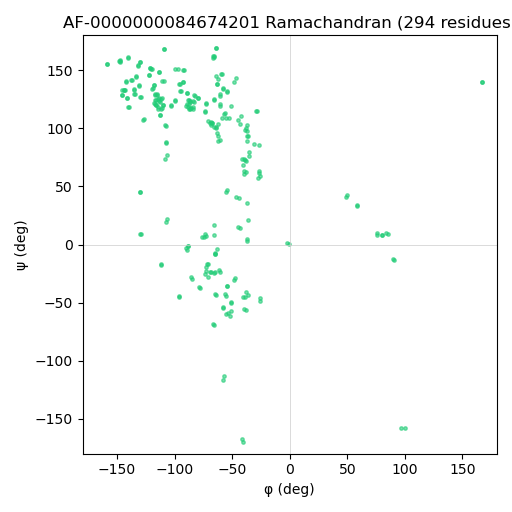 1 86.06 98 GLY B CA 1
ATOM 1925 C C . GLY B 1 98 ? -12.688 -2.914 -3.779 1 86.06 98 GLY B C 1
ATOM 1926 O O . GLY B 1 98 ? -12.648 -2.135 -4.734 1 86.06 98 GLY B O 1
ATOM 1927 N N . PHE B 1 99 ? -12.125 -4.059 -3.76 1 86.38 99 PHE B N 1
ATOM 1928 C CA . PHE B 1 99 ? -11.578 -4.598 -5 1 86.38 99 PHE B CA 1
ATOM 1929 C C . PHE B 1 99 ? -11.844 -6.098 -5.102 1 86.38 99 PHE B C 1
ATOM 1931 O O . PHE B 1 99 ? -12.188 -6.742 -4.105 1 86.38 99 PHE B O 1
ATOM 1938 N N . LYS B 1 100 ? -11.742 -6.551 -6.277 1 90.69 100 LYS B N 1
ATOM 1939 C CA . LYS B 1 100 ? -11.781 -7.977 -6.586 1 90.69 100 LYS B CA 1
ATOM 1940 C C . LYS B 1 100 ? -10.766 -8.328 -7.672 1 90.69 100 LYS B C 1
ATOM 1942 O O . LYS B 1 100 ? -10.781 -7.742 -8.758 1 90.69 100 LYS B O 1
ATOM 1947 N N . LEU B 1 101 ? -9.844 -9.18 -7.277 1 90.06 101 LEU B N 1
ATOM 1948 C CA . LEU B 1 101 ? -8.898 -9.734 -8.234 1 90.06 101 LEU B CA 1
ATOM 1949 C C . LEU B 1 101 ? -9.156 -11.219 -8.469 1 90.06 101 LEU B C 1
ATOM 1951 O O . LEU B 1 101 ? -9.461 -11.953 -7.531 1 90.06 101 LEU B O 1
ATOM 1955 N N . SER B 1 102 ? -9.016 -11.586 -9.688 1 91.75 102 SER B N 1
ATOM 1956 C CA . SER B 1 102 ? -9.164 -13 -10.023 1 91.75 102 SER B CA 1
ATOM 1957 C C . SER B 1 102 ? -8 -13.484 -10.883 1 91.75 102 SER B C 1
ATOM 1959 O O . SER B 1 102 ? -7.605 -12.812 -11.844 1 91.75 102 SER B O 1
ATOM 1961 N N . PHE B 1 103 ? -7.555 -14.656 -10.508 1 89.12 103 PHE B N 1
ATOM 1962 C CA . PHE B 1 103 ? -6.449 -15.289 -11.219 1 89.12 103 PHE B CA 1
ATOM 1963 C C . PHE B 1 103 ? -6.793 -16.719 -11.594 1 89.12 103 PHE B C 1
ATOM 1965 O O . PHE B 1 103 ? -7.16 -17.516 -10.727 1 89.12 103 PHE B O 1
ATOM 1972 N N . ARG B 1 104 ? -6.641 -16.984 -12.805 1 90.31 104 ARG B N 1
ATOM 1973 C CA . ARG B 1 104 ? -6.781 -18.375 -13.195 1 90.31 104 ARG B CA 1
ATOM 1974 C C . ARG B 1 104 ? -5.492 -19.156 -12.938 1 90.31 104 ARG B C 1
ATOM 1976 O O . ARG B 1 104 ? -4.426 -18.781 -13.422 1 90.31 104 ARG B O 1
ATOM 1983 N N . LEU B 1 105 ? -5.676 -20.203 -12.266 1 90.12 105 LEU B N 1
ATOM 1984 C CA . LEU B 1 105 ? -4.52 -21.031 -11.938 1 90.12 105 LEU B CA 1
ATOM 1985 C C . LEU B 1 105 ? -4.352 -22.156 -12.953 1 90.12 105 LEU B C 1
ATOM 1987 O O . LEU B 1 105 ? -5.336 -22.75 -13.391 1 90.12 105 LEU B O 1
ATOM 1991 N N . ALA B 1 106 ? -3.064 -22.375 -13.328 1 83.81 106 ALA B N 1
ATOM 1992 C CA . ALA B 1 106 ? -2.789 -23.531 -14.18 1 83.81 106 ALA B CA 1
ATOM 1993 C C . ALA B 1 106 ? -3.104 -24.828 -13.453 1 83.81 106 ALA B C 1
ATOM 1995 O O . ALA B 1 106 ? -3.205 -24.859 -12.227 1 83.81 106 ALA B O 1
ATOM 1996 N N . ASP B 1 107 ? -3.066 -25.812 -14.352 1 82.94 107 ASP B N 1
ATOM 1997 C CA . ASP B 1 107 ? -3.254 -27.141 -13.766 1 82.94 107 ASP B CA 1
ATOM 1998 C C . ASP B 1 107 ? -2.125 -27.484 -12.797 1 82.94 107 ASP B C 1
ATOM 2000 O O . ASP B 1 107 ? -0.969 -27.109 -13.031 1 82.94 107 ASP B O 1
ATOM 2004 N N . HIS B 1 108 ? -2.371 -28.062 -11.688 1 87.69 108 HIS B N 1
ATOM 2005 C CA . HIS B 1 108 ? -1.438 -28.578 -10.695 1 87.69 108 HIS B CA 1
ATOM 2006 C C . HIS B 1 108 ? -0.812 -27.453 -9.875 1 87.69 108 HIS B C 1
ATOM 2008 O O . HIS B 1 108 ? 0.262 -27.625 -9.297 1 87.69 108 HIS B O 1
ATOM 2014 N N . ILE B 1 109 ? -1.337 -26.219 -10.062 1 89.75 109 ILE B N 1
ATOM 2015 C CA . ILE B 1 109 ? -0.926 -25.141 -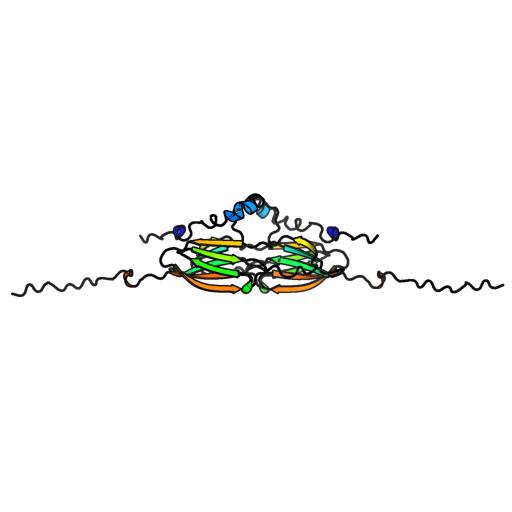9.172 1 89.75 109 ILE B CA 1
ATOM 2016 C C . ILE B 1 109 ? -1.926 -25 -8.023 1 89.75 109 ILE B C 1
ATOM 2018 O O . ILE B 1 109 ? -3.137 -24.969 -8.25 1 89.75 109 ILE B O 1
ATOM 2022 N N . GLU B 1 110 ? -1.35 -24.922 -6.867 1 94.25 110 GLU B N 1
ATOM 2023 C CA . GLU B 1 110 ? -2.197 -24.781 -5.688 1 94.25 110 GLU B CA 1
ATOM 2024 C C . GLU B 1 110 ? -1.706 -23.672 -4.777 1 94.25 110 GLU B C 1
ATOM 2026 O O . GLU B 1 110 ? -0.514 -23.344 -4.758 1 94.25 110 GLU B O 1
ATOM 2031 N N . VAL B 1 111 ? -2.715 -23.125 -4.004 1 96.31 111 VAL B N 1
ATOM 2032 C CA . VAL B 1 111 ? -2.359 -22.125 -3 1 96.31 111 VAL B CA 1
ATOM 2033 C C . VAL B 1 111 ? -1.801 -22.828 -1.76 1 96.31 111 VAL B C 1
ATOM 2035 O O . VAL B 1 111 ? -2.438 -23.719 -1.201 1 96.31 111 VAL B O 1
ATOM 2038 N N . LYS B 1 112 ? -0.632 -22.391 -1.41 1 96.56 112 LYS B N 1
ATOM 2039 C CA . LYS B 1 112 ? 0.002 -22.969 -0.233 1 96.56 112 LYS B CA 1
ATOM 2040 C C . LYS B 1 112 ? -0.241 -22.109 1.007 1 96.56 112 LYS B C 1
ATOM 2042 O O . LYS B 1 112 ? -0.47 -22.641 2.098 1 96.56 112 LYS B O 1
ATOM 2047 N N . ALA B 1 113 ? -0.085 -20.859 0.857 1 97.06 113 ALA B N 1
ATOM 2048 C CA . ALA B 1 113 ? -0.206 -19.953 1.993 1 97.06 113 ALA B CA 1
ATOM 2049 C C . ALA B 1 113 ? -0.508 -18.531 1.528 1 97.06 113 ALA B C 1
ATOM 2051 O O . ALA B 1 113 ? -0.26 -18.188 0.371 1 97.06 113 ALA B O 1
ATOM 2052 N N . ALA B 1 114 ? -1.124 -17.812 2.463 1 98.06 114 ALA B N 1
ATOM 2053 C CA . ALA B 1 114 ? -1.324 -16.375 2.26 1 98.06 114 ALA B CA 1
ATOM 2054 C C . ALA B 1 114 ? -0.972 -15.594 3.52 1 98.06 114 ALA B C 1
ATOM 2056 O O . ALA B 1 114 ? -1.41 -15.938 4.617 1 98.06 114 ALA B O 1
ATOM 2057 N N . THR B 1 115 ? -0.158 -14.586 3.314 1 98.12 115 THR B N 1
ATOM 2058 C CA . THR B 1 115 ? 0.253 -13.766 4.449 1 98.12 115 THR B CA 1
ATOM 2059 C C . THR B 1 115 ? 0.14 -12.281 4.109 1 98.12 115 THR B C 1
ATOM 2061 O O . THR B 1 115 ? 0.388 -11.883 2.971 1 98.12 115 THR B O 1
ATOM 2064 N N . LEU B 1 116 ? -0.229 -11.508 5.074 1 97.88 116 LEU B N 1
ATOM 2065 C CA . LEU B 1 116 ? -0.28 -10.055 4.941 1 97.88 116 LEU B CA 1
ATOM 2066 C C . LEU B 1 116 ? 0.799 -9.391 5.793 1 97.88 116 LEU B C 1
ATOM 2068 O O . LEU B 1 116 ? 0.8 -9.531 7.02 1 97.88 116 LEU B O 1
ATOM 2072 N N . SER B 1 117 ? 1.695 -8.711 5.082 1 97.06 117 SER B N 1
ATOM 2073 C CA . SER B 1 117 ? 2.781 -8.039 5.785 1 97.06 117 SER B CA 1
ATOM 2074 C C . SER B 1 117 ? 3.168 -6.738 5.094 1 97.06 117 SER B C 1
ATOM 2076 O O . SER B 1 117 ? 3.301 -6.695 3.871 1 97.06 117 SER B O 1
ATOM 2078 N N . HIS B 1 118 ? 3.211 -5.664 5.895 1 95.69 118 HIS B N 1
ATOM 2079 C CA . HIS B 1 118 ? 3.648 -4.367 5.391 1 95.69 118 HIS B CA 1
ATOM 2080 C C . HIS B 1 118 ? 2.775 -3.906 4.227 1 95.69 118 HIS B C 1
ATOM 2082 O O . HIS B 1 118 ? 3.285 -3.379 3.236 1 95.69 118 HIS B O 1
ATOM 2088 N N . GLY B 1 119 ? 1.582 -4.281 4.355 1 96.62 119 GLY B N 1
ATOM 2089 C CA . GLY B 1 119 ? 0.625 -3.824 3.361 1 96.62 119 GLY B CA 1
ATOM 2090 C C . GLY B 1 119 ? 0.67 -4.625 2.074 1 96.62 119 GLY B C 1
ATOM 2091 O O . GLY B 1 119 ? 0.059 -4.242 1.075 1 96.62 119 GLY B O 1
ATOM 2092 N N . LEU B 1 120 ? 1.434 -5.703 2.105 1 97.56 120 LEU B N 1
ATOM 2093 C CA . LEU B 1 120 ? 1.473 -6.617 0.97 1 97.56 120 LEU B CA 1
ATOM 2094 C C . LEU B 1 120 ? 0.814 -7.949 1.319 1 97.56 120 LEU B C 1
ATOM 2096 O O . LEU B 1 120 ? 1.173 -8.578 2.316 1 97.56 120 LEU B O 1
ATOM 2100 N N . LEU B 1 121 ? -0.142 -8.336 0.492 1 97.94 121 LEU B N 1
ATOM 2101 C CA . LEU B 1 121 ? -0.665 -9.695 0.562 1 97.94 121 LEU B CA 1
ATOM 2102 C C . LEU B 1 121 ? 0.16 -10.641 -0.305 1 97.94 121 LEU B C 1
ATOM 2104 O O . LEU B 1 121 ? 0.226 -10.469 -1.525 1 97.94 121 LEU B O 1
ATOM 2108 N N . ASN B 1 122 ? 0.779 -11.578 0.346 1 98 122 ASN B N 1
ATOM 2109 C CA . ASN B 1 122 ? 1.572 -12.586 -0.346 1 98 122 ASN B CA 1
ATOM 2110 C C . ASN B 1 122 ? 0.833 -13.922 -0.433 1 98 122 ASN B C 1
ATOM 2112 O O . ASN B 1 122 ? 0.499 -14.516 0.592 1 98 122 ASN B O 1
ATOM 2116 N N . ILE B 1 123 ? 0.603 -14.352 -1.607 1 97.81 123 ILE B N 1
ATOM 2117 C CA . ILE B 1 123 ? -0.052 -15.633 -1.834 1 97.81 123 ILE B CA 1
ATOM 2118 C C . ILE B 1 123 ? 0.93 -16.609 -2.479 1 97.81 123 ILE B C 1
ATOM 2120 O O . ILE B 1 123 ? 1.277 -16.469 -3.652 1 97.81 123 ILE B O 1
ATOM 2124 N N . ASP B 1 124 ? 1.268 -17.562 -1.725 1 97.56 124 ASP B N 1
ATOM 2125 C CA . ASP B 1 124 ? 2.244 -18.547 -2.18 1 97.56 124 ASP B CA 1
ATOM 2126 C C . ASP B 1 124 ? 1.562 -19.703 -2.906 1 97.56 124 ASP B C 1
ATOM 2128 O O . ASP B 1 124 ? 0.605 -20.297 -2.393 1 97.56 124 ASP B O 1
ATOM 2132 N N . LEU B 1 125 ? 2.129 -19.969 -4.082 1 95.81 125 LEU B N 1
ATOM 2133 C CA . LEU B 1 125 ? 1.605 -21.062 -4.906 1 95.81 125 LEU B CA 1
ATOM 2134 C C . LEU B 1 125 ? 2.686 -22.094 -5.191 1 95.81 125 LEU B C 1
ATOM 2136 O O . LEU B 1 125 ? 3.873 -21.766 -5.23 1 95.81 125 LEU B O 1
ATOM 2140 N N . VAL B 1 126 ? 2.189 -23.328 -5.383 1 95.62 126 VAL B N 1
ATOM 2141 C CA . VAL B 1 126 ? 3.125 -24.391 -5.691 1 95.62 126 VAL B CA 1
ATOM 2142 C C . VAL B 1 126 ? 2.557 -25.266 -6.805 1 95.62 126 VAL B C 1
ATOM 2144 O O . VAL B 1 126 ? 1.351 -25.531 -6.844 1 95.62 126 VAL B O 1
ATOM 2147 N N . ARG B 1 127 ? 3.424 -25.656 -7.621 1 91.88 127 ARG B N 1
ATOM 2148 C CA . ARG B 1 127 ? 3.061 -26.656 -8.625 1 91.88 127 ARG B CA 1
ATOM 2149 C C . ARG B 1 127 ? 3.152 -28.078 -8.047 1 91.88 127 ARG B C 1
ATOM 2151 O O . ARG B 1 127 ? 4.191 -28.469 -7.508 1 91.8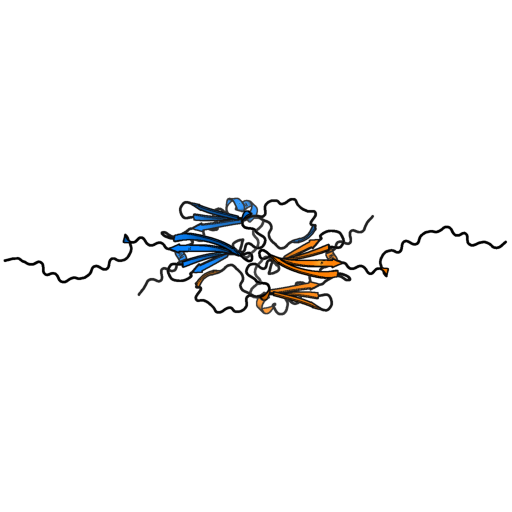8 127 ARG B O 1
ATOM 2158 N N . VAL B 1 128 ? 2.051 -28.766 -8.117 1 89.5 128 VAL B N 1
ATOM 2159 C CA . VAL B 1 128 ? 2.027 -30.141 -7.625 1 89.5 128 VAL B CA 1
ATOM 2160 C C . VAL B 1 128 ? 1.972 -31.109 -8.805 1 89.5 128 VAL B C 1
ATOM 2162 O O . VAL B 1 128 ? 0.983 -31.141 -9.547 1 89.5 128 VAL B O 1
ATOM 2165 N N . VAL B 1 129 ? 3.094 -31.703 -9.133 1 79.12 129 VAL B N 1
ATOM 2166 C CA . VAL B 1 129 ? 3.146 -32.656 -10.234 1 79.12 129 VAL B CA 1
ATOM 2167 C C . VAL B 1 129 ? 2.83 -34.062 -9.711 1 79.12 129 VAL B C 1
ATOM 2169 O O . VAL B 1 129 ? 3.465 -34.531 -8.766 1 79.12 129 VAL B O 1
ATOM 2172 N N . PRO B 1 130 ? 1.768 -34.625 -10.227 1 74.5 130 PRO B N 1
ATOM 2173 C CA . PRO B 1 130 ? 1.475 -35.969 -9.781 1 74.5 130 PRO B CA 1
ATOM 2174 C C . PRO B 1 130 ? 2.625 -36.938 -10.047 1 74.5 130 PRO B C 1
ATOM 2176 O O . PRO B 1 130 ? 3.408 -36.75 -10.977 1 74.5 130 PRO B O 1
ATOM 2179 N N . GLU B 1 131 ? 2.932 -37.75 -8.969 1 63.53 131 GLU B N 1
ATOM 2180 C CA . GLU B 1 131 ? 3.973 -38.781 -9.023 1 63.53 131 GLU B CA 1
ATOM 2181 C C . GLU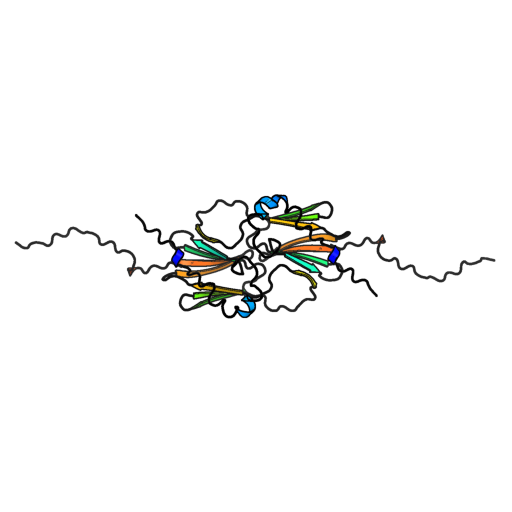 B 1 131 ? 3.971 -39.5 -10.367 1 63.53 131 GLU B C 1
ATOM 2183 O O . GLU B 1 131 ? 5.031 -39.812 -10.914 1 63.53 131 GLU B O 1
ATOM 2188 N N . GLU B 1 132 ? 2.797 -39.812 -10.758 1 61.22 132 GLU B N 1
ATOM 2189 C CA . GLU B 1 132 ? 2.711 -40.625 -11.977 1 61.22 132 GLU B CA 1
ATOM 2190 C C . GLU B 1 132 ? 3.211 -39.844 -13.188 1 61.22 132 GLU B C 1
ATOM 2192 O O . GLU B 1 132 ? 3.643 -40.406 -14.18 1 61.22 132 GLU B O 1
ATOM 2197 N N . ALA B 1 133 ? 3.143 -38.562 -13.062 1 61.44 133 ALA B N 1
ATOM 2198 C CA . ALA B 1 133 ? 3.529 -37.75 -14.195 1 61.44 133 ALA B CA 1
ATOM 2199 C C . ALA B 1 133 ? 5.02 -37.406 -14.156 1 61.44 133 ALA B C 1
ATOM 2201 O O . ALA B 1 133 ? 5.539 -36.75 -15.055 1 61.44 133 ALA B O 1
ATOM 2202 N N . LYS B 1 134 ? 5.566 -37.844 -13.125 1 59.62 134 LYS B N 1
ATOM 2203 C CA . LYS B 1 134 ? 7.016 -37.688 -13.086 1 59.62 134 LYS B CA 1
ATOM 2204 C C . LYS B 1 134 ? 7.695 -38.656 -14.055 1 59.62 134 LYS B C 1
ATOM 2206 O O . LYS B 1 134 ? 7.262 -39.781 -14.219 1 59.62 134 LYS B O 1
ATOM 2211 N N . PRO B 1 135 ? 8.391 -38.125 -14.93 1 59.47 135 PRO B N 1
ATOM 2212 C CA . PRO B 1 135 ? 9.039 -39 -15.898 1 59.47 135 PRO B CA 1
ATOM 2213 C C . PRO B 1 135 ? 9.672 -40.25 -15.242 1 59.47 135 PRO B C 1
ATOM 2215 O O . PRO B 1 135 ? 10.375 -40.094 -14.234 1 59.47 135 PRO B O 1
ATOM 2218 N N . LYS B 1 136 ? 9.008 -41.312 -15.406 1 58.88 136 LYS B N 1
ATOM 2219 C CA . LYS B 1 136 ? 9.57 -42.594 -14.938 1 58.88 136 LYS B CA 1
ATOM 2220 C C . LYS B 1 136 ? 10.797 -42.969 -15.758 1 58.88 136 LYS B C 1
ATOM 2222 O O . LYS B 1 136 ? 10.75 -42.969 -16.984 1 58.88 136 LYS B O 1
ATOM 2227 N N . ARG B 1 137 ? 11.797 -42.75 -15.047 1 60.34 137 ARG B N 1
ATOM 2228 C CA . ARG B 1 137 ? 13 -43.25 -15.719 1 60.34 137 ARG B CA 1
ATOM 2229 C C . ARG B 1 137 ? 12.961 -44.75 -15.883 1 60.34 137 ARG B C 1
ATOM 2231 O O . ARG B 1 137 ? 12.742 -45.469 -14.914 1 60.34 137 ARG B O 1
ATOM 2238 N N . ILE B 1 138 ? 12.641 -45.188 -16.984 1 61.66 138 ILE B N 1
ATOM 2239 C CA . ILE B 1 138 ? 12.711 -46.625 -17.281 1 61.66 138 ILE B CA 1
ATOM 2240 C C . ILE B 1 138 ? 14.172 -47.062 -17.312 1 61.66 138 ILE B C 1
ATOM 2242 O O . ILE B 1 138 ? 14.961 -46.562 -18.125 1 61.66 138 ILE B O 1
ATOM 2246 N N . PRO B 1 139 ? 14.578 -47.656 -16.328 1 59.91 139 PRO B N 1
ATOM 2247 C CA . PRO B 1 139 ? 15.945 -48.156 -16.406 1 59.91 139 PRO B CA 1
ATOM 2248 C C . PRO B 1 139 ? 16.172 -49.062 -17.625 1 59.91 139 PRO B C 1
ATOM 2250 O O . PRO B 1 139 ? 15.266 -49.812 -18.031 1 59.91 139 PRO B O 1
ATOM 2253 N N . ILE B 1 140 ? 16.859 -48.656 -18.562 1 59.72 140 ILE B N 1
ATOM 2254 C CA . ILE B 1 140 ? 17.219 -49.5 -19.688 1 59.72 140 ILE B CA 1
ATOM 2255 C C . ILE B 1 140 ? 17.891 -50.781 -19.188 1 59.72 140 ILE B C 1
ATOM 2257 O O . ILE B 1 140 ? 18.969 -50.719 -18.594 1 59.72 140 ILE B O 1
ATOM 2261 N N . GLY B 1 141 ? 17.422 -51.5 -18.219 1 51.19 141 GLY B N 1
ATOM 2262 C CA . GLY B 1 141 ? 18.078 -52.75 -17.922 1 51.19 141 GLY B CA 1
ATOM 2263 C C . GLY B 1 141 ? 18.156 -53.688 -19.125 1 51.19 141 GLY B C 1
ATOM 2264 O O . GLY B 1 141 ? 17.297 -53.625 -20.016 1 51.19 141 GLY B O 1
ATOM 2265 N N . GLY B 1 142 ? 19.328 -54.031 -19.719 1 49.28 142 GLY B N 1
ATOM 2266 C CA . GLY B 1 142 ? 19.781 -55 -20.719 1 49.28 142 GLY B CA 1
ATOM 2267 C C . GLY B 1 142 ? 19.172 -56.375 -20.531 1 49.28 142 GLY B C 1
ATOM 2268 O O . GLY B 1 142 ? 19.688 -57.375 -21.062 1 49.28 142 GLY B O 1
ATOM 2269 N N . ASP B 1 143 ? 18.156 -56.719 -19.797 1 46.19 143 ASP B N 1
ATOM 2270 C CA . ASP B 1 143 ? 17.938 -58.156 -19.781 1 46.19 143 ASP B CA 1
ATOM 2271 C C . ASP B 1 143 ? 17.609 -58.688 -21.188 1 46.19 143 ASP B C 1
ATOM 2273 O O . ASP B 1 143 ? 16.766 -58.094 -21.875 1 46.19 143 ASP B O 1
ATOM 2277 N N . LYS B 1 144 ? 18.594 -59.375 -21.938 1 49.59 144 LYS B N 1
ATOM 2278 C CA . LYS B 1 144 ? 18.609 -60.219 -23.125 1 49.59 144 LYS B CA 1
ATOM 2279 C C . LYS B 1 144 ? 17.375 -61.125 -23.172 1 49.59 144 LYS B C 1
ATOM 2281 O O . LYS B 1 144 ? 17.078 -61.844 -22.203 1 49.59 144 LYS B O 1
ATOM 2286 N N . PRO B 1 145 ? 16.281 -60.75 -23.828 1 47.34 145 PRO B N 1
ATOM 2287 C CA . PRO B 1 145 ? 15.359 -61.875 -24.047 1 47.34 145 PRO B CA 1
ATOM 2288 C C . PRO B 1 145 ? 16.078 -63.188 -24.391 1 47.34 145 PRO B C 1
ATOM 2290 O O . PRO B 1 145 ? 17.078 -63.156 -25.125 1 47.34 145 PRO B O 1
ATOM 2293 N N . ALA B 1 146 ? 16.281 -64.062 -23.484 1 45.09 146 ALA B N 1
ATOM 2294 C CA . ALA B 1 146 ? 16.812 -65.438 -23.672 1 45.09 146 ALA B CA 1
ATOM 2295 C C . ALA B 1 146 ? 16.266 -66.062 -24.969 1 45.09 146 ALA B C 1
ATOM 2297 O O . ALA B 1 146 ? 15.055 -66.25 -25.109 1 45.09 146 ALA B O 1
ATOM 2298 N N . LEU B 1 147 ? 16.766 -65.562 -26.156 1 38 147 LEU B N 1
ATOM 2299 C CA . LEU B 1 147 ? 16.562 -66.438 -27.312 1 38 147 LEU B CA 1
ATOM 2300 C C . LEU B 1 147 ? 16.781 -67.875 -26.969 1 38 147 LEU B C 1
ATOM 2302 O O . LEU B 1 147 ? 17.844 -68.25 -26.469 1 38 147 LEU B O 1
ATOM 2306 N N . GLN B 1 148 ? 15.883 -68.562 -26.234 1 33.59 148 GLN B N 1
ATOM 2307 C CA . GLN B 1 148 ? 15.836 -70 -26.203 1 33.59 148 GLN B CA 1
ATOM 2308 C C . GLN B 1 148 ? 16.141 -70.625 -27.578 1 33.59 148 GLN B C 1
ATOM 2310 O O . GLN B 1 148 ? 15.445 -70.312 -28.547 1 33.59 148 GLN B O 1
ATOM 2315 N N . GLY B 1 149 ? 17.516 -70.875 -27.812 1 27.86 149 GLY B N 1
ATOM 2316 C CA . GLY B 1 149 ? 18 -72 -28.594 1 27.86 149 GLY B CA 1
ATOM 2317 C C . GLY B 1 149 ? 17.359 -73.312 -28.188 1 27.86 149 GLY B C 1
ATOM 2318 O O . GLY B 1 149 ? 16.875 -73.438 -27.062 1 27.86 149 GLY B O 1
#

=== Feature glossary ===
The record interleaves many kinds of information about one protein. Here is each kind framed as the question it answers.

Q: What are the backbone torsion angles?
A: φ (phi) and ψ (psi) are the two rotatable backbone dihedrals per residue: φ is the C(i-1)–N–Cα–C torsion, ψ is the N–Cα–C–N(i+1) torsion, both in degrees on (−180°, 180°]. α-helical residues cluster near (−60°, −45°); β-strand residues near (−120°, +130°). A Ramachandran plot is simply a scatter of (φ, ψ) for every residue.

Q: What is the amino-acid chain?
A: This is the polypeptide sequence — one letter per residue, N-terminus first. Length ranges from a few dozen residues for small domains to over a thousand for large multi-domain proteins.

Q: How mobile is each atom in the crystal?
A: For experimental (PDB) structures, the B-factor (temperature factor) quantifies the positional spread of each atom in the crystal — a combination of thermal vibration and static disorder — in units of Å². High B-factors mark flexible loops or poorly resolved regions; low B-factors mark the rigid, well-ordered core.

Q: Are the domains correctly placed relative to each other?
A: Predicted Aligned Error (PAE) is an AlphaFold confidence matrix: entry (i, j) is the expected error in the position of residue j, in ångströms, when the prediction is superimposed on the true structure at residue i. Low PAE within a block of residues means that block is internally rigid and well-predicted; high PAE between two blocks means their relative placement is uncertain even if each block individually is confident.

Q: How confident is the AlphaFold model at each residue?
A: pLDDT is the predicted lDDT-Cα score: AlphaFold's confidence that the local environment of each residue (all inter-atomic distances within 15 Å) is correctly placed. It is a per-residue number between 0 and 100, with higher meaning more reliable.

Q: What family and function is it annotated with?
A: Functional annotations link the protein to curated databases. InterPro entries identify conserved domains and families by matching the sequence against member-database signatures (Pfam, PROSITE, CDD, …). Gene Ontology (GO) terms describe molecular function, biological process, and cellular component in a controlled vocabulary. CATH places the structure in a hierarchical fold classification (Class/Architecture/Topology/Homologous-superfamily). The organism is the source species.

Q: How big and how compact is the whole molecule?
A: Three whole-structure scalars: the radius of gyration (RMS distance of Cα from centroid, in Å), the count of Cα–Cα contacts (pairs closer than 8 Å and separated by more than four residues in sequence — i.e. tertiary, not local, contacts), and the bounding-box dimensions. Together they distinguish compact globular folds from extended fibres or disordered chains.

Q: What known structures does this most resemble?
A: The Foldseek neighbor list gives the closest experimentally determined structures in the PDB, ranked by structural alignment. TM-score near 1 means near-identical fold; near 0.3 means only rough topology match. This is how one finds what a novel AlphaFold prediction most resembles in the solved-structure universe.

Q: Which residues are buried vs exposed?
A: SASA measures how much of the protein is reachable by solvent. It is computed by rolling a water-sized probe over the atomic surface and summing the exposed area (Å²). Per-residue SASA distinguishes core (buried, low SASA) from surface (exposed, high SASA) residues; total SASA is a whole-molecule size measure.

Q: Which residues are in helices, strands, or loops?
A: Eight-state secondary structure (DSSP): H is the canonical α-helix, G the tighter 3₁₀-helix, I the wider π-helix; E/B are β-structure, T and S are turns and bends, and '-' is everything else. DSSP derives these from the pattern of main-chain N–H···O=C hydrogen bonds, not from the sequence.

Q: Where is each backbone atom in 3D?
A: Structure coordinates are given as an mmCIF _atom_site loop: one row per atom with element, residue name, chain id, sequence number, and x/y/z position in Å. Only the four main-chain atoms per residue are included here; side chains are omitted to keep the record compact.

Q: What if only a Cα trace is available?
A: Three-state secondary structure (P-SEA) collapses the eight DSSP classes into helix (a), strand (b), and coil (c). P-SEA assigns these from Cα geometry alone — distances and angles — without requiring backbone oxygens, so it works on any Cα trace.

Q: What do the rendered images show?
A: The six renders are orthographic views along the three Cartesian axes in both directions. Representation (cartoon, sticks, or surface) and color scheme (sequence-rainbow or by-chain) vary across proteins so the training set covers all the common visualization conventions.

Q: What does the local fold look like, residue by residue?
A: Foldseek's 3Di representation compresses backbone geometry into a per-residue letter drawn from a learned twenty-state alphabet. It captures the tertiary interaction pattern around each residue — which residues are packed against it in space, regardless of where they are in sequence.

Q: What do the diagnostic plots show?
A: The contact map is a binary N×N matrix image: pixel (i, j) is dark where Cα_i and Cα_j are within 8 Å and |i−j|>4. Because the |i−j|>4 filter removes local helical contacts, off-diagonal stripes parallel to the main diagonal indicate parallel β-sheets; stripes perpendicular to it indicate antiparallel β-sheets. The Ramachandran plot scatters every residue's (φ, ψ) pair against the sterically allowed regions. The PAE heatmap renders the predicted-aligned-error matrix.